Protein AF-T1A6E7-F1 (afdb_monomer)

Solvent-accessible surface area (backbone atoms only — not comparable to full-atom values): 18936 Å² total; per-residue (Å²): 135,88,80,91,86,89,85,88,88,81,90,80,90,78,92,78,84,87,79,78,92,74,80,87,81,82,75,78,71,86,69,78,70,61,90,63,38,42,66,49,80,42,72,69,47,88,71,82,73,75,80,55,73,65,58,48,50,43,47,65,27,75,53,96,88,29,43,26,64,57,51,40,51,56,43,49,18,43,41,50,38,86,57,96,62,69,50,45,62,62,53,50,70,73,42,70,75,42,47,67,45,80,40,84,52,101,91,35,57,33,41,39,34,34,49,31,52,36,84,37,40,56,98,90,38,68,40,65,41,48,45,36,45,47,41,33,51,53,53,33,55,48,50,55,51,54,40,58,75,67,61,73,53,50,77,92,39,72,67,27,42,55,48,48,45,50,49,52,38,46,76,65,64,67,68,62,83,97,60,78,89,42,34,32,31,34,45,26,12,58,78,64,55,70,67,48,36,53,41,34,19,52,51,18,22,57,38,9,63,69,70,39,29,42,30,24,55,19,14,45,33,38,30,39,20,24,57,60,18,18,52,58,21,21,53,74,67,68,53,83,85,76,51,31,34,18,47,36,22,79,91,46,30,44,45,30,21,42,39,63,80,39,79,39,55,43,58,31,91,38,69,68,51,38,54,50,47,49,67,73,64,36,56,26,40,38,36,40,74,49,54,71,70,36,49,50,54,49,51,56,50,49,59,52,59,70,34,77,93,36,68,84,63,86,67,55,74,44,80,51,72,43,82,87,43,49,68,58,51,62,57,72,77,104

Mean predicted aligned error: 8.82 Å

Organism: NCBI:txid410659

InterPro domains:
  IPR027820 Pyrimidine/purine nucleotide 5'-monophosphate nucleosidase, N-terminal [PF14793] (41-146)
  IPR031100 LOG family [PF03641] (226-333)
  IPR037153 Pyrimidine/purine nucleotide 5'-monophosphate nucleosidase PpnN-like superfamily [G3DSA:3.30.1850.10] (31-149)
  IPR049788 Nucleotide 5'-monophosphate nucleosidase PpnN [NF038390] (40-334)
  IPR052341 LOG family pyrimidine/purine nucleotide 5'-monophosphatases [PTHR43393] (118-332)

Radius of gyration: 26.33 Å; Cα contacts (8 Å, |Δi|>4): 547; chains: 1; bounding box: 112×53×77 Å

Nearest PDB structures (foldseek):
  6gfl-assembly1_A-2  TM=9.747E-01  e=3.641E-37  Escherichia coli K-12
  3gh1-assembly1_A  TM=9.707E-01  e=1.106E-35  Vibrio cholerae O1 biovar El Tor str. N16961
  2pmb-assembly1_D  TM=9.712E-01  e=3.358E-34  Vibrio cholerae
  3bq9-assembly1_A  TM=9.498E-01  e=2.514E-34  Idiomarina baltica OS145
  6gfm-assembly1_A  TM=9.233E-01  e=3.517E-35  Escherichia coli K-12

Foldseek 3Di:
DDDDDDDDDDDDDDDDDDDDDDDPPPDDDPDDDPPFFDWDKDDADDPPPADDPVLLVQCVDPDPNGCVVLLQLLLQLLLCAPDPDLDLVVSCVVQVPWGWHWDQDPRHIIITIDRGGCSQDDPNHGDNLSSNSSSQSSQQSSCLVVCVVVPVFDPVDPVRLLVSLVVLCVSLVVDDPPDDAAEEEEAAALDDDPQQLQFLLCQLLVSLLVVHAYEYQQAHRSLPRSLNNNVVNVVVVVNDDHAYEHEHESVNCNSRPHHSSHNRYGYDHDDVSSLVNCVVRHQEYEYEYYDDVSLVSVVSVCVVCPPPVNVPPDYHYHYDGDPVCPVVVVVVVD

Structure (mmCIF, N/CA/C/O backbone):
data_AF-T1A6E7-F1
#
_entry.id   AF-T1A6E7-F1
#
loop_
_atom_site.group_PDB
_atom_site.id
_atom_site.type_symbol
_atom_site.label_atom_id
_atom_site.label_alt_id
_atom_site.label_comp_id
_atom_site.label_asym_id
_atom_site.label_entity_id
_atom_site.label_seq_id
_atom_site.pdbx_PDB_ins_code
_atom_site.Cartn_x
_atom_site.Cartn_y
_atom_site.Cartn_z
_atom_site.occupancy
_atom_site.B_iso_or_equiv
_atom_site.auth_seq_id
_atom_site.auth_comp_id
_atom_site.auth_asym_id
_atom_site.auth_atom_id
_atom_site.pdbx_PDB_model_num
ATOM 1 N N . MET A 1 1 ? -82.003 -26.580 49.283 1.00 31.06 1 MET A N 1
ATOM 2 C CA . MET A 1 1 ? -82.484 -27.972 49.387 1.00 31.06 1 MET A CA 1
ATOM 3 C C . MET A 1 1 ? -81.947 -28.719 48.170 1.00 31.06 1 MET A C 1
ATOM 5 O O . MET A 1 1 ? -82.364 -28.357 47.084 1.00 31.06 1 MET A O 1
ATOM 9 N N . MET A 1 2 ? -81.001 -29.660 48.385 1.00 30.83 2 MET A N 1
ATOM 10 C CA . MET A 1 2 ? -80.321 -30.570 47.415 1.00 30.83 2 MET A CA 1
ATOM 11 C C . MET A 1 2 ? -79.459 -29.911 46.306 1.00 30.83 2 MET A C 1
ATOM 13 O O . MET A 1 2 ? -79.887 -28.920 45.738 1.00 30.83 2 MET A O 1
ATOM 17 N N . LEU A 1 3 ? -78.267 -30.367 45.879 1.00 28.55 3 LEU A N 1
ATOM 18 C CA . LEU A 1 3 ? -77.294 -31.440 46.218 1.00 28.55 3 LEU A CA 1
ATOM 19 C C . LEU A 1 3 ? -76.015 -31.111 45.378 1.00 28.55 3 LEU A C 1
ATOM 21 O O . LEU A 1 3 ? -76.148 -30.848 44.190 1.00 28.55 3 LEU A O 1
ATOM 25 N N . ILE A 1 4 ? -74.854 -30.768 45.954 1.00 30.78 4 ILE A N 1
ATOM 26 C CA . ILE A 1 4 ? -73.593 -31.548 46.112 1.00 30.78 4 ILE A CA 1
ATOM 27 C C . ILE A 1 4 ? -73.240 -32.562 44.994 1.00 30.78 4 ILE A C 1
ATOM 29 O O . ILE A 1 4 ? -74.014 -33.477 44.736 1.00 30.78 4 ILE A O 1
ATOM 33 N N . GLY A 1 5 ? -72.000 -32.490 44.468 1.00 30.53 5 GLY A N 1
ATOM 34 C CA . GLY A 1 5 ? -71.310 -33.608 43.795 1.00 30.53 5 GLY A CA 1
ATOM 35 C C . GLY A 1 5 ? -69.970 -33.250 43.119 1.00 30.53 5 GLY A C 1
ATOM 36 O O . GLY A 1 5 ? -69.961 -32.656 42.050 1.00 30.53 5 GLY A O 1
ATOM 37 N N . LEU A 1 6 ? -68.849 -33.618 43.751 1.00 30.98 6 LEU A N 1
ATOM 38 C CA . LEU A 1 6 ? -67.450 -33.430 43.325 1.00 30.98 6 LEU A CA 1
ATOM 39 C C . LEU A 1 6 ? -67.022 -34.332 42.148 1.00 30.98 6 LEU A C 1
ATOM 41 O O . LEU A 1 6 ? -67.488 -35.463 42.056 1.00 30.98 6 LEU A O 1
ATOM 45 N N . ASN A 1 7 ? -65.979 -33.930 41.403 1.00 30.17 7 ASN A N 1
ATOM 46 C CA . ASN A 1 7 ? -64.837 -34.833 41.200 1.00 30.17 7 ASN A CA 1
ATOM 47 C C . ASN A 1 7 ? -63.506 -34.101 40.940 1.00 30.17 7 ASN A C 1
ATOM 49 O O . ASN A 1 7 ? -63.418 -33.181 40.131 1.00 30.17 7 ASN A O 1
ATOM 53 N N . GLN A 1 8 ? -62.477 -34.541 41.664 1.00 31.52 8 GLN A N 1
ATOM 54 C CA . GLN A 1 8 ? -61.068 -34.167 41.537 1.00 31.52 8 GLN A CA 1
ATOM 55 C C . GLN A 1 8 ? -60.404 -34.990 40.423 1.00 31.52 8 GLN A C 1
ATOM 57 O O . GLN A 1 8 ? -60.716 -36.170 40.313 1.00 31.52 8 GLN A O 1
ATOM 62 N N . HIS A 1 9 ? -59.393 -34.451 39.731 1.00 30.58 9 HIS A N 1
ATOM 63 C CA . HIS A 1 9 ? -58.110 -35.150 39.551 1.00 30.58 9 HIS A CA 1
ATOM 64 C C . HIS A 1 9 ? -56.983 -34.205 39.119 1.00 30.58 9 HIS A C 1
ATOM 66 O O . HIS A 1 9 ? -57.187 -33.163 38.505 1.00 30.58 9 HIS A O 1
ATOM 72 N N . VAL A 1 10 ? -55.792 -34.583 39.563 1.00 29.89 10 VAL A N 1
ATOM 73 C CA . VAL A 1 10 ? -54.577 -33.796 39.757 1.00 29.89 10 VAL A CA 1
ATOM 74 C C . VAL A 1 10 ? -53.510 -34.219 38.736 1.00 29.89 10 VAL A C 1
ATOM 76 O O . VAL A 1 10 ? -53.491 -35.373 38.321 1.00 29.89 10 VAL A O 1
ATOM 79 N N . ARG A 1 11 ? -52.563 -33.297 38.491 1.00 27.64 11 ARG A N 1
ATOM 80 C CA . ARG A 1 11 ? -51.180 -33.447 37.975 1.00 27.64 11 ARG A CA 1
ATOM 81 C C . ARG A 1 11 ? -50.936 -33.419 36.464 1.00 27.64 11 ARG A C 1
ATOM 83 O O . ARG A 1 11 ? -51.355 -34.286 35.711 1.00 27.64 11 ARG A O 1
ATOM 90 N N . GLY A 1 12 ? -50.082 -32.465 36.092 1.00 28.34 12 GLY A N 1
ATOM 91 C CA . GLY A 1 12 ? -49.387 -32.391 34.813 1.00 28.34 12 GLY A CA 1
ATOM 92 C C . GLY A 1 12 ? -48.721 -31.032 34.622 1.00 28.34 12 GLY A C 1
ATOM 93 O O . GLY A 1 12 ? -49.146 -30.257 33.776 1.00 28.34 12 GLY A O 1
ATOM 94 N N . GLU A 1 13 ? -47.721 -30.722 35.449 1.00 28.52 13 GLU A N 1
ATOM 95 C CA . GLU A 1 13 ? -46.864 -29.541 35.312 1.00 28.52 13 GLU A CA 1
ATOM 96 C C . GLU A 1 13 ? -46.224 -29.465 33.914 1.00 28.52 13 GLU A C 1
ATOM 98 O O . GLU A 1 13 ? -45.586 -30.418 33.465 1.00 28.52 13 GLU A O 1
ATOM 103 N N . ARG A 1 14 ? -46.291 -28.292 33.276 1.00 29.34 14 ARG A N 1
ATOM 104 C CA . ARG A 1 14 ? -45.154 -27.740 32.527 1.00 29.34 14 ARG A CA 1
ATOM 105 C C . ARG A 1 14 ? -45.132 -26.224 32.653 1.00 29.34 14 ARG A C 1
ATOM 107 O O . ARG A 1 14 ? -46.017 -25.516 32.188 1.00 29.34 14 ARG A O 1
ATOM 114 N N . ILE A 1 15 ? -44.077 -25.777 33.315 1.00 30.14 15 ILE A N 1
ATOM 115 C CA . ILE A 1 15 ? -43.647 -24.399 33.495 1.00 30.14 15 ILE A CA 1
ATOM 116 C C . ILE A 1 15 ? -43.219 -23.837 32.132 1.00 30.14 15 ILE A C 1
ATOM 118 O O . ILE A 1 15 ? -42.352 -24.414 31.480 1.00 30.14 15 ILE A O 1
ATOM 122 N N . MET A 1 16 ? -43.764 -22.685 31.745 1.00 26.98 16 MET A N 1
ATOM 123 C CA . MET A 1 16 ? -43.050 -21.690 30.940 1.00 26.98 16 MET A CA 1
ATOM 124 C C . MET A 1 16 ? -43.260 -20.338 31.615 1.00 26.98 16 MET A C 1
ATOM 126 O O . MET A 1 16 ? -44.369 -19.808 31.659 1.00 26.98 16 MET A O 1
ATOM 130 N N . ASN A 1 17 ? -42.180 -19.847 32.219 1.00 25.80 17 ASN A N 1
ATOM 131 C CA . ASN A 1 17 ? -42.122 -18.589 32.943 1.00 25.80 17 ASN A CA 1
ATOM 132 C C . ASN A 1 17 ? -42.409 -17.404 32.018 1.00 25.80 17 ASN A C 1
ATOM 134 O O . ASN A 1 17 ? -41.754 -17.213 30.996 1.00 25.80 17 ASN A O 1
ATOM 138 N N . VAL A 1 18 ? -43.339 -16.572 32.473 1.00 37.66 18 VAL A N 1
ATOM 139 C CA . VAL A 1 18 ? -43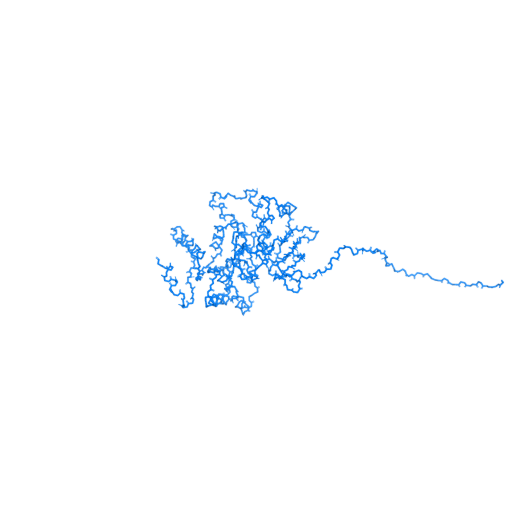.479 -15.160 32.128 1.00 37.66 18 VAL A CA 1
ATOM 140 C C . VAL A 1 18 ? -42.199 -14.437 32.545 1.00 37.66 18 VAL A C 1
ATOM 142 O O . VAL A 1 18 ? -41.777 -14.600 33.688 1.00 37.66 18 VAL A O 1
ATOM 145 N N . ASN A 1 19 ? -41.605 -13.615 31.674 1.00 26.64 19 ASN A N 1
ATOM 146 C CA . ASN A 1 19 ? -40.887 -12.425 32.132 1.00 26.64 19 ASN A CA 1
ATOM 147 C C . ASN A 1 19 ? -40.631 -11.394 31.022 1.00 26.64 19 ASN A C 1
ATOM 149 O O . ASN A 1 19 ? -39.867 -11.636 30.096 1.00 26.64 19 ASN A O 1
ATOM 153 N N . ARG A 1 20 ? -41.211 -10.214 31.274 1.00 30.83 20 ARG A N 1
ATOM 154 C CA . ARG A 1 20 ? -40.737 -8.855 30.972 1.00 30.83 20 ARG A CA 1
ATOM 155 C C . ARG A 1 20 ? -40.585 -8.439 29.509 1.00 30.83 20 ARG A C 1
ATOM 157 O O . ARG A 1 20 ? -39.595 -8.726 28.848 1.00 30.83 20 ARG A O 1
ATOM 164 N N . GLU A 1 21 ? -41.537 -7.595 29.113 1.00 30.41 21 GLU A N 1
ATOM 165 C CA . GLU A 1 21 ? -41.362 -6.516 28.143 1.00 30.41 21 GLU A CA 1
ATOM 166 C C . GLU A 1 21 ? -40.024 -5.799 28.379 1.00 30.41 21 GLU A C 1
ATOM 168 O O . GLU A 1 21 ? -39.8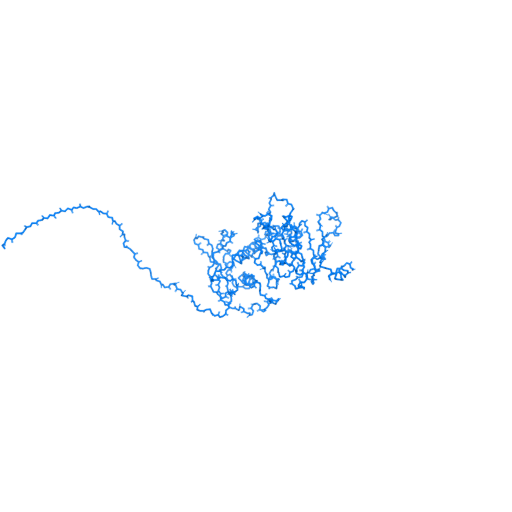11 -5.152 29.409 1.00 30.41 21 GLU A O 1
ATOM 173 N N . VAL A 1 22 ? -39.116 -5.933 27.417 1.00 33.81 22 VAL A N 1
ATOM 174 C CA . VAL A 1 22 ? -37.979 -5.032 27.256 1.00 33.81 22 VAL A CA 1
ATOM 175 C C . VAL A 1 22 ? -38.443 -3.958 26.285 1.00 33.81 22 VAL A C 1
ATOM 177 O O . VAL A 1 22 ? -38.908 -4.262 25.190 1.00 33.81 22 VAL A O 1
ATOM 180 N N . ARG A 1 23 ? -38.389 -2.706 26.736 1.00 31.77 23 ARG A N 1
ATOM 181 C CA . ARG A 1 23 ? -38.750 -1.528 25.952 1.00 31.77 23 ARG A CA 1
ATOM 182 C C . ARG A 1 23 ? -37.764 -1.372 24.793 1.00 31.77 23 ARG A C 1
ATOM 184 O O . ARG A 1 23 ? -36.562 -1.258 25.026 1.00 31.77 23 ARG A O 1
ATOM 191 N N . ASP A 1 24 ? -38.293 -1.348 23.576 1.00 34.59 24 ASP A N 1
ATOM 192 C CA . ASP A 1 24 ? -37.595 -0.956 22.348 1.00 34.59 24 ASP A CA 1
ATOM 193 C C . ASP A 1 24 ? -37.338 0.564 22.346 1.00 34.59 24 ASP A C 1
ATOM 195 O O . ASP A 1 24 ? -38.025 1.316 21.660 1.00 34.59 24 ASP A O 1
ATOM 199 N N . GLU A 1 25 ? -36.368 1.042 23.131 1.00 33.59 25 GLU A N 1
ATOM 200 C CA . GLU A 1 25 ? -35.936 2.456 23.087 1.00 33.59 25 GLU A CA 1
ATOM 201 C C . GLU A 1 25 ? -34.573 2.686 22.406 1.00 33.59 25 GLU A C 1
ATOM 203 O O . GLU A 1 25 ? -34.167 3.832 22.265 1.00 33.59 25 GLU A O 1
ATOM 208 N N . ASP A 1 26 ? -33.920 1.651 21.857 1.00 36.81 26 ASP A N 1
ATOM 209 C CA . ASP A 1 26 ? -32.645 1.795 21.119 1.00 36.81 26 ASP A CA 1
ATOM 210 C C . ASP A 1 26 ? -32.681 1.277 19.662 1.00 36.81 26 ASP A C 1
ATOM 212 O O . ASP A 1 26 ? -31.637 1.067 19.035 1.00 36.81 26 ASP A O 1
ATOM 216 N N . TYR A 1 27 ? -33.869 1.095 19.070 1.00 39.75 27 TYR A N 1
ATOM 217 C CA . TYR A 1 27 ? -33.995 0.868 17.625 1.00 39.75 27 TYR A CA 1
ATOM 218 C C . TYR A 1 27 ? -34.174 2.207 16.901 1.00 39.75 27 TYR A C 1
ATOM 220 O O . TYR A 1 27 ? -35.290 2.685 16.697 1.00 39.75 27 TYR A O 1
ATOM 228 N N . LEU A 1 28 ? -33.061 2.826 16.500 1.00 37.59 28 LEU A N 1
ATOM 229 C CA . LEU A 1 28 ? -33.100 3.912 15.522 1.00 37.59 28 LEU A CA 1
ATOM 230 C C . LEU A 1 28 ? -33.503 3.320 14.160 1.00 37.59 28 LEU A C 1
ATOM 232 O O . LEU A 1 28 ? -32.741 2.517 13.610 1.00 37.59 28 LEU A O 1
ATOM 236 N N . PRO A 1 29 ? -34.665 3.693 13.590 1.00 37.28 29 PRO A N 1
ATOM 237 C CA . PRO A 1 29 ? -35.016 3.277 12.239 1.00 37.28 29 PRO A CA 1
ATOM 238 C C . PRO A 1 29 ? -33.963 3.812 11.255 1.00 37.28 29 PRO A C 1
ATOM 240 O O . PRO A 1 29 ? -33.394 4.882 11.505 1.00 37.28 29 PRO A O 1
ATOM 243 N N . PRO A 1 30 ? -33.685 3.110 10.138 1.00 44.88 30 PRO A N 1
ATOM 244 C CA . PRO A 1 30 ? -32.796 3.631 9.110 1.00 44.88 30 PRO A CA 1
ATOM 245 C C . PRO A 1 30 ? -33.350 4.971 8.623 1.00 44.88 30 PRO A C 1
ATOM 247 O O . PRO A 1 30 ? -34.383 5.039 7.957 1.00 44.88 30 PRO A O 1
ATOM 250 N N . GLN A 1 31 ? -32.671 6.048 9.014 1.00 39.41 31 GLN A N 1
ATOM 251 C CA . GLN A 1 31 ? -32.932 7.389 8.512 1.00 39.41 31 GLN A CA 1
ATOM 252 C C . GLN A 1 31 ? -32.758 7.356 6.985 1.00 39.41 31 GLN A C 1
ATOM 254 O O . GLN A 1 31 ? -31.817 6.716 6.498 1.00 39.41 31 GLN A O 1
ATOM 259 N N . PRO A 1 32 ? -33.642 8.009 6.210 1.00 34.97 32 PRO A N 1
ATOM 260 C CA . PRO A 1 32 ? -33.482 8.080 4.764 1.00 34.97 32 PRO A CA 1
ATOM 261 C C . PRO A 1 32 ? -32.107 8.690 4.446 1.00 34.97 32 PRO A C 1
ATOM 263 O O . PRO A 1 32 ? -31.679 9.609 5.150 1.00 34.97 32 PRO A O 1
ATOM 266 N N . PRO A 1 33 ? -31.382 8.188 3.428 1.00 43.81 33 PRO A N 1
ATOM 267 C CA . PRO A 1 33 ? -29.998 8.573 3.208 1.00 43.81 33 PRO A CA 1
ATOM 268 C C . PRO A 1 33 ? -29.910 10.073 2.933 1.00 43.81 33 PRO A C 1
ATOM 270 O O . PRO A 1 33 ? -30.341 10.565 1.887 1.00 43.81 33 PRO A O 1
ATOM 273 N N . VAL A 1 34 ? -29.289 10.794 3.865 1.00 41.91 34 VAL A N 1
ATOM 274 C CA . VAL A 1 34 ? -28.626 12.061 3.565 1.00 41.91 34 VAL A CA 1
ATOM 275 C C . VAL A 1 34 ? -27.630 11.727 2.455 1.00 41.91 34 VAL A C 1
ATOM 277 O O . VAL A 1 34 ? -26.755 10.882 2.646 1.00 41.91 34 VAL A O 1
ATOM 280 N N . LYS A 1 35 ? -27.865 12.260 1.248 1.00 58.97 35 LYS A N 1
ATOM 281 C CA . LYS A 1 35 ? -27.239 11.796 -0.003 1.00 58.97 35 LYS A CA 1
ATOM 282 C C . LYS A 1 35 ? -25.733 11.539 0.171 1.00 58.97 35 LYS A C 1
ATOM 284 O O . LYS A 1 35 ? -24.954 12.480 0.251 1.00 58.97 35 LYS A O 1
ATOM 289 N N . GLY A 1 36 ? -25.338 10.263 0.161 1.00 83.06 36 GLY A N 1
ATOM 290 C CA . GLY A 1 36 ? -23.942 9.829 0.033 1.00 83.06 36 GLY A CA 1
ATOM 291 C C . GLY A 1 36 ? -23.231 9.328 1.296 1.00 83.06 36 GLY A C 1
ATOM 292 O O . GLY A 1 36 ? -22.071 8.936 1.167 1.00 83.06 36 GLY A O 1
ATOM 293 N N . VAL A 1 37 ? -23.876 9.274 2.470 1.00 92.12 37 VAL A N 1
ATOM 294 C CA . VAL A 1 37 ? -23.256 8.741 3.705 1.00 92.12 37 VAL A CA 1
ATOM 295 C C . VAL A 1 37 ? -24.109 7.691 4.425 1.00 92.12 37 VAL A C 1
ATOM 297 O O . VAL A 1 37 ? -25.330 7.668 4.292 1.00 92.12 37 VAL A O 1
ATOM 300 N N . VAL A 1 38 ? -23.456 6.816 5.196 1.00 93.62 38 VAL A N 1
ATOM 301 C CA . VAL A 1 38 ? -24.052 5.722 5.978 1.00 93.62 38 VAL A CA 1
ATOM 302 C C . VAL A 1 38 ? -23.385 5.654 7.354 1.00 93.62 38 VAL A C 1
ATOM 304 O O . VAL A 1 38 ? -22.164 5.719 7.462 1.00 93.62 38 VAL A O 1
ATOM 307 N N . SER A 1 39 ? -24.174 5.479 8.414 1.00 95.25 39 SER A N 1
ATOM 308 C CA . SER A 1 39 ? -23.660 5.150 9.750 1.00 95.25 39 SER A CA 1
ATOM 309 C C . SER A 1 39 ? -23.926 3.676 10.043 1.00 95.25 39 SER A C 1
ATOM 311 O O . SER A 1 39 ? -25.029 3.188 9.804 1.00 95.25 39 SER A O 1
ATOM 313 N N . ALA A 1 40 ? -22.921 2.952 10.533 1.00 94.56 40 ALA A N 1
ATOM 314 C CA . ALA A 1 40 ? -22.995 1.505 10.706 1.00 94.56 40 ALA A CA 1
ATOM 315 C C . ALA A 1 40 ? -22.099 1.011 11.846 1.00 94.56 40 ALA A C 1
ATOM 317 O O . ALA A 1 40 ? -21.064 1.598 12.151 1.00 94.56 40 ALA A O 1
ATOM 318 N N . ARG A 1 41 ? -22.466 -0.129 12.438 1.00 93.38 41 ARG A N 1
ATOM 319 C CA . ARG A 1 41 ? -21.603 -0.885 13.353 1.00 93.38 41 ARG A CA 1
ATOM 320 C C . ARG A 1 41 ? -21.150 -2.159 12.667 1.00 93.38 41 ARG A C 1
ATOM 322 O O . ARG A 1 41 ? -21.973 -3.013 12.345 1.00 93.38 41 ARG A O 1
ATOM 329 N N . ILE A 1 42 ? -19.846 -2.304 12.481 1.00 91.12 42 ILE A N 1
ATOM 330 C CA . ILE A 1 42 ? -19.261 -3.447 11.782 1.00 91.12 4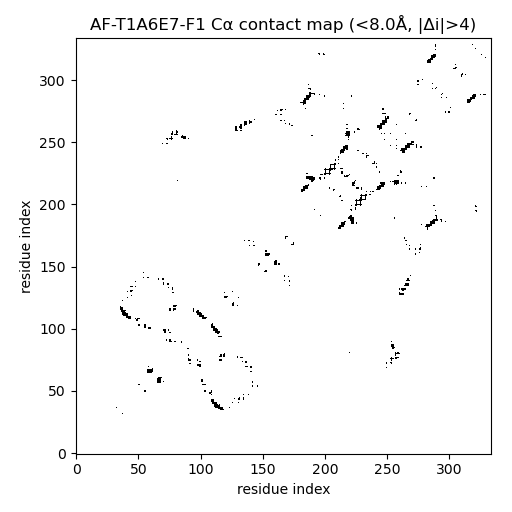2 ILE A CA 1
ATOM 331 C C . ILE A 1 42 ? -18.517 -4.351 12.766 1.00 91.12 42 ILE A C 1
ATOM 333 O O . ILE A 1 42 ? -17.820 -3.893 13.676 1.00 91.12 42 ILE A O 1
ATOM 337 N N . SER A 1 43 ? -18.696 -5.662 12.600 1.00 88.69 43 SER A N 1
ATOM 338 C CA . SER A 1 43 ? -17.828 -6.655 13.236 1.00 88.69 43 SER A CA 1
ATOM 339 C C . SER A 1 43 ? -16.519 -6.739 12.448 1.00 88.69 43 SER A C 1
ATOM 341 O O . SER A 1 43 ? -16.599 -6.949 11.236 1.00 88.69 43 SER A O 1
ATOM 343 N N . PRO A 1 44 ? -15.347 -6.630 13.094 1.00 81.88 44 PRO A N 1
ATOM 344 C CA . PRO A 1 44 ? -14.062 -6.931 12.479 1.00 81.88 44 PRO A CA 1
ATOM 345 C C . PRO A 1 44 ? -14.057 -8.328 11.853 1.00 81.88 44 PRO A C 1
ATOM 347 O O . PRO A 1 44 ? -14.343 -9.319 12.528 1.00 81.88 44 PRO A O 1
ATOM 350 N N . SER A 1 45 ? -13.710 -8.420 10.573 1.00 71.38 45 SER A N 1
ATOM 351 C CA . SER A 1 45 ? -13.354 -9.681 9.918 1.00 71.38 45 SER A CA 1
ATOM 352 C C . SER A 1 45 ? -11.835 -9.782 9.768 1.00 71.38 45 SER A C 1
ATOM 354 O O . SER A 1 45 ? -11.201 -8.812 9.374 1.00 71.38 45 SER A O 1
ATOM 356 N N . GLY A 1 46 ? -11.244 -10.950 10.056 1.00 62.28 46 GLY A N 1
ATOM 357 C CA . GLY A 1 46 ? -9.829 -11.208 9.736 1.00 62.28 46 GLY A CA 1
ATOM 358 C C . GLY A 1 46 ? -8.821 -11.173 10.894 1.00 62.28 46 GLY A C 1
ATOM 359 O O . GLY A 1 46 ? -7.628 -11.074 10.628 1.00 62.28 46 GLY A O 1
ATOM 360 N N . GLY A 1 47 ? -9.255 -11.318 12.152 1.00 59.00 47 GLY A N 1
ATOM 361 C CA . GLY A 1 47 ? -8.339 -11.612 13.270 1.00 59.00 47 GLY A CA 1
ATOM 362 C C . GLY A 1 47 ? -7.804 -10.403 14.041 1.00 59.00 47 GLY A C 1
ATOM 363 O O . GLY A 1 47 ? -6.668 -10.433 14.510 1.00 59.00 47 GLY A O 1
ATOM 364 N N . LEU A 1 48 ? -8.605 -9.340 14.203 1.00 64.19 48 LEU A N 1
ATOM 365 C CA . LEU A 1 48 ? -8.381 -8.385 15.297 1.00 64.19 48 LEU A CA 1
ATOM 366 C C . LEU A 1 48 ? -8.797 -9.088 16.603 1.00 64.19 48 LEU A C 1
ATOM 368 O O . LEU A 1 48 ? -9.928 -8.932 17.061 1.00 64.19 48 LEU A O 1
ATOM 372 N N . ASP A 1 49 ? -7.926 -9.967 17.105 1.00 61.59 49 ASP A N 1
ATOM 373 C CA . ASP A 1 49 ? -8.313 -11.021 18.048 1.00 61.59 49 ASP A CA 1
ATOM 374 C C . ASP A 1 49 ? -8.802 -10.428 19.385 1.00 61.59 49 ASP A C 1
ATOM 376 O O . ASP A 1 49 ? -9.912 -10.743 19.809 1.00 61.59 49 ASP A O 1
ATOM 380 N N . VAL A 1 50 ? -8.053 -9.499 19.997 1.00 71.94 50 VAL A N 1
ATOM 381 C CA . VAL A 1 50 ? -8.449 -8.704 21.180 1.00 71.94 50 VAL A CA 1
ATOM 382 C C . VAL A 1 50 ? -7.546 -7.459 21.261 1.00 71.94 50 VAL A C 1
ATOM 384 O O . VAL A 1 50 ? -6.338 -7.600 21.112 1.00 71.94 50 VAL A O 1
ATOM 387 N N . LEU A 1 51 ? -8.094 -6.266 21.536 1.00 79.12 51 LEU A N 1
ATOM 388 C CA . LEU A 1 51 ? -7.309 -5.113 22.014 1.00 79.12 51 LEU A CA 1
ATOM 389 C C . LEU A 1 51 ? -7.508 -4.935 23.522 1.00 79.12 51 LEU A C 1
ATOM 391 O O . LEU A 1 51 ? -8.611 -5.121 24.050 1.00 79.12 51 LEU A O 1
ATOM 395 N N . SER A 1 52 ? -6.445 -4.540 24.212 1.00 83.62 52 SER A N 1
ATOM 396 C CA . SER A 1 52 ? -6.469 -4.124 25.611 1.00 83.62 52 SER A CA 1
ATOM 397 C C . SER A 1 52 ? -7.214 -2.797 25.793 1.00 83.62 52 SER A C 1
ATOM 399 O O . SER A 1 52 ? -7.397 -2.009 24.862 1.00 83.62 52 SER A O 1
ATOM 401 N N . ARG A 1 53 ? -7.623 -2.504 27.035 1.00 82.56 53 ARG A N 1
ATOM 402 C CA . ARG A 1 53 ? -8.264 -1.219 27.371 1.00 82.56 53 ARG A CA 1
ATOM 403 C C . ARG A 1 53 ? -7.361 -0.019 27.075 1.00 82.56 53 ARG A C 1
ATOM 405 O O . ARG A 1 53 ? -7.873 1.022 26.678 1.00 82.56 53 ARG A O 1
ATOM 412 N N . ASN A 1 54 ? -6.046 -0.177 27.236 1.00 83.69 54 ASN A N 1
ATOM 413 C CA . ASN A 1 54 ? -5.077 0.885 26.974 1.00 83.69 54 ASN A CA 1
ATOM 414 C C . ASN A 1 54 ? -4.990 1.190 25.476 1.00 83.69 54 ASN A C 1
ATOM 416 O O . ASN A 1 54 ? -5.070 2.350 25.092 1.00 83.69 54 ASN A O 1
ATOM 420 N N . GLU A 1 55 ? -4.927 0.164 24.625 1.00 85.50 55 GLU A N 1
ATOM 421 C CA . GLU A 1 55 ? -4.903 0.346 23.167 1.00 85.50 55 GLU A CA 1
ATOM 422 C C . GLU A 1 55 ? -6.198 0.996 22.660 1.00 85.50 55 GLU A C 1
ATOM 424 O O . GLU A 1 55 ? -6.161 1.917 21.847 1.00 85.50 55 GLU A O 1
ATOM 429 N N . VAL A 1 56 ? -7.357 0.590 23.195 1.00 85.38 56 VAL A N 1
ATOM 430 C CA . VAL A 1 56 ? -8.639 1.237 22.868 1.00 85.38 56 VAL A CA 1
ATOM 431 C C . VAL A 1 56 ? -8.663 2.696 23.334 1.00 85.38 56 VAL A C 1
ATOM 433 O O . VAL A 1 56 ? -9.174 3.552 22.613 1.00 85.38 56 VAL A O 1
ATOM 436 N N . ALA A 1 57 ? -8.113 3.002 24.512 1.00 85.12 57 ALA A N 1
ATOM 437 C CA . ALA A 1 57 ? -8.020 4.374 25.007 1.00 85.12 57 ALA A CA 1
ATOM 438 C C . ALA A 1 57 ? -7.126 5.245 24.107 1.00 85.12 57 ALA A C 1
ATOM 440 O O . ALA A 1 57 ? -7.529 6.352 23.763 1.00 85.12 57 ALA A O 1
ATOM 441 N N . MET A 1 58 ? -5.984 4.722 23.646 1.00 83.50 58 MET A N 1
ATOM 442 C CA . MET A 1 58 ? -5.093 5.418 22.705 1.00 83.50 58 MET A CA 1
ATOM 443 C C . MET A 1 58 ? -5.790 5.747 21.377 1.00 83.50 58 MET A C 1
ATOM 445 O O . MET A 1 58 ? -5.619 6.840 20.841 1.00 83.50 58 MET A O 1
ATOM 449 N N . LEU A 1 59 ? -6.619 4.833 20.859 1.00 83.88 59 LEU A N 1
ATOM 450 C CA . LEU A 1 59 ? -7.394 5.053 19.629 1.00 83.88 59 LEU A CA 1
ATOM 451 C C . LEU A 1 59 ? -8.545 6.056 19.784 1.00 83.88 59 LEU A C 1
ATOM 453 O O . LEU A 1 59 ? -9.016 6.602 18.786 1.00 83.88 59 LEU A O 1
ATOM 457 N N . ARG A 1 60 ? -9.032 6.268 21.011 1.00 83.06 60 ARG A N 1
ATOM 458 C CA . ARG A 1 60 ? -10.085 7.245 21.329 1.00 83.06 60 ARG A CA 1
ATOM 459 C C . ARG A 1 60 ? -9.534 8.616 21.692 1.00 83.06 60 ARG A C 1
ATOM 461 O O . ARG A 1 60 ? -10.313 9.560 21.779 1.00 83.06 60 ARG A O 1
ATOM 468 N N . ASP A 1 61 ? -8.233 8.723 21.932 1.00 80.00 61 ASP A N 1
ATOM 469 C CA . ASP A 1 61 ? -7.615 9.991 22.275 1.00 80.00 61 ASP A CA 1
ATOM 470 C C . ASP A 1 61 ? -7.643 10.934 21.062 1.00 80.00 61 ASP A C 1
ATOM 472 O O . ASP A 1 61 ? -7.008 10.684 20.035 1.00 80.00 61 ASP A O 1
ATOM 476 N N . VAL A 1 62 ? -8.427 12.004 21.195 1.00 68.56 62 VAL A N 1
ATOM 477 C CA . VAL A 1 62 ? -8.613 13.070 20.200 1.00 68.56 62 VAL A CA 1
ATOM 478 C C . VAL A 1 62 ? -7.615 14.219 20.372 1.00 68.56 62 VAL A C 1
ATOM 480 O O . VAL A 1 62 ? -7.690 15.207 19.643 1.00 68.56 62 VAL A O 1
ATOM 483 N N . SER A 1 63 ? -6.703 14.127 21.345 1.00 63.31 63 SER A N 1
ATOM 484 C CA . SER A 1 63 ? -5.644 15.114 21.543 1.00 63.31 63 SER A CA 1
ATOM 485 C C . SER A 1 63 ? -4.710 15.191 20.328 1.00 63.31 63 SER A C 1
ATOM 487 O O . SER A 1 63 ? -4.662 14.286 19.495 1.00 63.31 63 SER A O 1
ATOM 489 N N . ALA A 1 64 ? -3.918 16.263 20.227 1.00 57.25 64 ALA A N 1
ATOM 490 C CA . ALA A 1 64 ? -2.918 16.401 19.162 1.00 57.25 64 ALA A CA 1
ATOM 491 C C . ALA A 1 64 ? -1.863 15.271 19.173 1.00 57.25 64 ALA A C 1
ATOM 493 O O . ALA A 1 64 ? -1.268 14.982 18.139 1.00 57.25 64 ALA A O 1
ATOM 494 N N . SER A 1 65 ? -1.655 14.627 20.327 1.00 61.00 65 SER A N 1
ATOM 495 C CA . SER A 1 65 ? -0.812 13.437 20.511 1.00 61.00 65 SER A CA 1
ATOM 496 C C . SER A 1 65 ? -1.558 12.106 20.333 1.00 61.00 65 SER A C 1
ATOM 498 O O . SER A 1 65 ? -0.931 11.050 20.373 1.00 61.00 65 SER A O 1
ATOM 500 N N . GLY A 1 66 ? -2.882 12.139 20.177 1.00 68.75 66 GLY A N 1
ATOM 501 C CA . GLY A 1 66 ? -3.741 10.964 20.121 1.00 68.75 66 GLY A CA 1
ATOM 502 C C . GLY A 1 66 ? -3.814 10.320 18.733 1.00 68.75 66 GLY A C 1
ATOM 503 O O . GLY A 1 66 ? -3.591 10.954 17.699 1.00 68.75 66 GLY A O 1
ATOM 504 N N . LEU A 1 67 ? -4.150 9.027 18.689 1.00 87.88 67 LEU A N 1
ATOM 505 C CA . LEU A 1 67 ? -4.176 8.252 17.439 1.00 87.88 67 LEU A CA 1
ATOM 506 C C . LEU A 1 67 ? -5.485 8.388 16.666 1.00 87.88 67 LEU A C 1
ATOM 508 O O . LEU A 1 67 ? -5.560 7.960 15.512 1.00 87.88 67 LEU A O 1
ATOM 512 N N . HIS A 1 68 ? -6.515 8.984 17.269 1.00 91.12 68 HIS A N 1
ATOM 513 C CA . HIS A 1 68 ? -7.840 9.050 16.671 1.00 91.12 68 HIS A CA 1
ATOM 514 C C . HIS A 1 68 ? -7.834 9.779 15.321 1.00 91.12 68 HIS A C 1
ATOM 516 O O . HIS A 1 68 ? -8.385 9.285 14.339 1.00 91.12 68 HIS A O 1
ATOM 522 N N . GLY A 1 69 ? -7.146 10.923 15.234 1.00 90.94 69 GLY A N 1
ATOM 523 C CA . GLY A 1 69 ? -7.050 11.682 13.987 1.00 90.94 69 GLY A CA 1
ATOM 524 C C . GLY A 1 69 ? -6.358 10.897 12.868 1.00 90.94 69 GLY A C 1
ATOM 525 O O . GLY A 1 69 ? -6.787 10.960 11.716 1.00 90.94 69 GLY A O 1
ATOM 526 N N . LEU A 1 70 ? -5.317 10.129 13.202 1.00 91.75 70 LEU A N 1
ATOM 527 C CA . LEU A 1 70 ? -4.624 9.254 12.256 1.00 91.75 70 LEU A CA 1
ATOM 528 C C . LEU A 1 70 ? -5.527 8.098 11.806 1.00 91.75 70 LEU A C 1
ATOM 530 O O . LEU A 1 70 ? -5.680 7.883 10.604 1.00 91.75 70 LEU A O 1
ATOM 534 N N . LEU A 1 71 ? -6.180 7.416 12.753 1.00 94.50 71 LEU A N 1
ATOM 535 C CA . LEU A 1 71 ? -7.144 6.351 12.471 1.00 94.50 71 LEU A CA 1
ATOM 536 C C . LEU A 1 71 ? -8.256 6.848 11.546 1.00 94.50 71 LEU A C 1
ATOM 538 O O . LEU A 1 71 ? -8.539 6.212 10.534 1.00 94.50 71 LEU A O 1
ATOM 542 N N . ARG A 1 72 ? -8.842 8.007 11.855 1.00 94.75 72 ARG A N 1
ATOM 543 C CA . ARG A 1 72 ? -9.893 8.635 11.053 1.00 94.75 72 ARG A CA 1
ATOM 544 C C . ARG A 1 72 ? -9.432 8.894 9.620 1.00 94.75 72 ARG A C 1
ATOM 546 O O . ARG A 1 72 ? -10.143 8.530 8.690 1.00 94.75 72 ARG A O 1
ATOM 553 N N . ARG A 1 73 ? -8.246 9.483 9.418 1.00 93.25 73 ARG A N 1
ATOM 554 C CA . ARG A 1 73 ? -7.717 9.753 8.066 1.00 93.25 73 ARG A CA 1
ATOM 555 C C . ARG A 1 73 ? -7.482 8.467 7.272 1.00 93.25 73 ARG A C 1
ATOM 557 O O . ARG A 1 73 ? -7.959 8.363 6.144 1.00 93.25 73 ARG A O 1
ATOM 564 N N . CYS A 1 74 ? -6.806 7.481 7.861 1.00 95.12 74 CYS A N 1
ATOM 565 C CA . CYS A 1 74 ? -6.509 6.216 7.185 1.00 95.12 74 CYS A CA 1
ATOM 566 C C . CYS A 1 74 ? -7.780 5.399 6.896 1.00 95.12 74 CYS A C 1
ATOM 568 O O . CYS A 1 74 ? -7.916 4.822 5.819 1.00 95.12 74 CYS A O 1
ATOM 570 N N . ALA A 1 75 ? -8.737 5.374 7.829 1.00 96.00 75 ALA A N 1
ATOM 571 C CA . ALA A 1 75 ? -10.016 4.696 7.637 1.00 96.00 75 ALA A CA 1
ATOM 572 C C . ALA A 1 75 ? -10.853 5.357 6.535 1.00 96.00 75 ALA A C 1
ATOM 574 O O . ALA A 1 75 ? -11.438 4.654 5.711 1.00 96.00 75 ALA A O 1
ATOM 575 N N . LEU A 1 76 ? -10.881 6.694 6.490 1.00 95.12 76 LEU A N 1
ATOM 576 C CA . LEU A 1 76 ? -11.586 7.422 5.441 1.00 95.12 76 LEU A CA 1
ATOM 577 C C . LEU A 1 76 ? -11.013 7.091 4.060 1.00 95.12 76 LEU A C 1
ATOM 579 O O . LEU A 1 76 ? -11.787 6.768 3.168 1.00 95.12 76 LEU A O 1
ATOM 583 N N . ALA A 1 77 ? -9.684 7.077 3.917 1.00 93.81 77 ALA A N 1
ATOM 584 C CA . ALA A 1 77 ? -9.013 6.708 2.670 1.00 93.81 77 ALA A CA 1
ATOM 585 C C . ALA A 1 77 ? -9.425 5.309 2.167 1.00 93.81 77 ALA A C 1
ATOM 587 O O . ALA A 1 77 ? -9.762 5.115 1.000 1.00 93.81 77 ALA A O 1
ATOM 588 N N . VAL A 1 78 ? -9.485 4.324 3.068 1.00 95.50 78 VAL A N 1
ATOM 589 C CA . VAL A 1 78 ? -9.948 2.964 2.743 1.00 95.50 78 VAL A CA 1
ATOM 590 C C . VAL A 1 78 ? -11.419 2.953 2.296 1.00 95.50 78 VAL A C 1
ATOM 592 O O . VAL A 1 78 ? -11.770 2.288 1.316 1.00 95.50 78 VAL A O 1
ATOM 595 N N . LEU A 1 79 ? -12.282 3.713 2.977 1.00 94.88 79 LEU A N 1
ATOM 596 C CA . LEU A 1 79 ? -13.711 3.828 2.656 1.00 94.88 79 LEU A CA 1
ATOM 597 C C . LEU A 1 79 ? -13.972 4.571 1.336 1.00 94.88 79 LEU A C 1
ATOM 599 O O . LEU A 1 79 ? -14.988 4.324 0.684 1.00 94.88 79 LEU A O 1
ATOM 603 N N . THR A 1 80 ? -13.063 5.453 0.920 1.00 90.69 80 THR A N 1
ATOM 604 C CA . THR A 1 80 ? -13.145 6.176 -0.355 1.00 90.69 80 THR A CA 1
ATOM 605 C C . THR A 1 80 ? -12.449 5.469 -1.514 1.00 90.69 80 THR A C 1
ATOM 607 O O . THR A 1 80 ? -12.416 6.007 -2.621 1.00 90.69 80 THR A O 1
ATOM 610 N N . SER A 1 81 ? -11.954 4.241 -1.324 1.00 81.62 81 SER A N 1
ATOM 611 C CA . SER A 1 81 ? -11.334 3.494 -2.420 1.00 81.62 81 SER A CA 1
ATOM 612 C C . SER A 1 81 ? -12.271 3.389 -3.634 1.00 81.62 81 SER A C 1
ATOM 614 O O . SER A 1 81 ? -13.458 3.075 -3.520 1.00 81.62 81 SER A O 1
ATOM 616 N N . GLY A 1 82 ? -11.738 3.702 -4.818 1.00 69.38 82 GLY A N 1
ATOM 617 C CA . GLY A 1 82 ? -12.502 3.719 -6.068 1.00 69.38 82 GLY A CA 1
ATOM 618 C C . GLY A 1 82 ? -13.135 5.060 -6.452 1.00 69.38 82 GLY A C 1
ATOM 619 O O . GLY A 1 82 ? -13.698 5.126 -7.543 1.00 69.38 82 GLY A O 1
ATOM 620 N N . SER A 1 83 ? -13.022 6.120 -5.641 1.00 66.56 83 SER A N 1
ATOM 621 C CA . SER A 1 83 ? -13.323 7.477 -6.117 1.00 66.56 83 SER A CA 1
ATOM 622 C C . SER A 1 83 ? -12.238 7.968 -7.080 1.00 66.56 83 SER A C 1
ATOM 624 O O . SER A 1 83 ? -11.060 7.756 -6.823 1.00 66.56 83 SER A O 1
ATOM 626 N N . GLU A 1 84 ? -12.621 8.654 -8.157 1.00 60.41 84 GLU A N 1
ATOM 627 C CA . GLU A 1 84 ? -11.698 9.209 -9.170 1.00 60.41 84 GLU A CA 1
ATOM 628 C C . GLU A 1 84 ? -10.978 10.500 -8.718 1.00 60.41 84 GLU A C 1
ATOM 630 O O . GLU A 1 84 ? -10.509 11.264 -9.554 1.00 60.41 84 GLU A O 1
ATOM 635 N N . SER A 1 85 ? -10.927 10.785 -7.411 1.00 64.12 85 SER A N 1
ATOM 636 C CA . SER A 1 85 ? -10.228 11.964 -6.887 1.00 64.12 85 SER A CA 1
ATOM 637 C C . SER A 1 85 ? -8.845 11.575 -6.385 1.00 64.12 85 SER A C 1
ATOM 639 O O . SER A 1 85 ? -8.741 10.773 -5.457 1.00 64.12 85 SER A O 1
ATOM 641 N N . ASP A 1 86 ? -7.818 12.190 -6.964 1.00 63.88 86 ASP A N 1
ATOM 642 C CA . ASP A 1 86 ? -6.415 12.013 -6.574 1.00 63.88 86 ASP A CA 1
ATOM 643 C C . ASP A 1 86 ? -5.971 13.045 -5.508 1.00 63.88 86 ASP A C 1
ATOM 645 O O . ASP A 1 86 ? -4.805 13.075 -5.123 1.00 63.88 86 ASP A O 1
ATOM 649 N N . ASP A 1 87 ? -6.879 13.907 -5.017 1.00 69.50 87 ASP A N 1
ATOM 650 C CA . ASP A 1 87 ? -6.578 14.908 -3.981 1.00 69.50 87 ASP A CA 1
ATOM 651 C C . ASP A 1 87 ? -7.022 14.450 -2.571 1.00 69.50 87 ASP A C 1
ATOM 653 O O . ASP A 1 87 ? -8.226 14.431 -2.275 1.00 69.50 87 ASP A O 1
ATOM 657 N N . PRO A 1 88 ? -6.082 14.161 -1.647 1.00 66.69 88 PRO A N 1
ATOM 658 C CA . PRO A 1 88 ? -6.368 13.854 -0.245 1.00 66.69 88 PRO A CA 1
ATOM 659 C C . PRO A 1 88 ? -7.234 14.892 0.469 1.00 66.69 88 PRO A C 1
ATOM 661 O O . PRO A 1 88 ? -8.064 14.533 1.310 1.00 66.69 88 PRO A O 1
ATOM 664 N N . ARG A 1 89 ? -7.031 16.184 0.170 1.00 71.12 89 ARG A N 1
ATOM 665 C CA . ARG A 1 89 ? -7.729 17.281 0.857 1.00 71.12 89 ARG A CA 1
ATOM 666 C C . ARG A 1 89 ? -9.200 17.278 0.484 1.00 71.12 89 ARG A C 1
ATOM 668 O O . ARG A 1 89 ? -10.044 17.300 1.379 1.00 71.12 89 ARG A O 1
ATOM 675 N N . SER A 1 90 ? -9.488 17.090 -0.805 1.00 74.19 90 SER A N 1
ATOM 676 C CA . SER A 1 90 ? -10.854 16.943 -1.312 1.00 74.19 90 SER A CA 1
ATOM 677 C C . SER A 1 90 ? -11.656 15.862 -0.575 1.00 74.19 90 SER A C 1
ATOM 679 O O . SER A 1 90 ? -12.852 16.027 -0.339 1.00 74.19 90 SER A O 1
ATOM 681 N N . THR A 1 91 ? -11.012 14.768 -0.153 1.00 77.75 91 THR A N 1
ATOM 682 C CA . THR A 1 91 ? -11.687 13.669 0.550 1.00 77.75 91 THR A CA 1
ATOM 683 C C . THR A 1 91 ? -12.076 14.055 1.976 1.00 77.75 91 THR A C 1
ATOM 685 O O . THR A 1 91 ? -13.202 13.788 2.403 1.00 77.75 91 THR A O 1
ATOM 688 N N . LEU A 1 92 ? -11.178 14.713 2.712 1.00 79.75 92 LEU A N 1
ATOM 689 C CA . LEU A 1 92 ? -11.461 15.182 4.071 1.00 79.75 92 LEU A CA 1
ATOM 690 C C . LEU A 1 92 ? -12.505 16.304 4.082 1.00 79.75 92 LEU A C 1
ATOM 692 O O . LEU A 1 92 ? -13.380 16.302 4.945 1.00 79.75 92 LEU A O 1
ATOM 696 N N . GLU A 1 93 ? -12.443 17.213 3.109 1.00 85.62 93 GLU A N 1
ATOM 697 C CA . GLU A 1 93 ? -13.422 18.292 2.927 1.00 85.62 93 GLU A CA 1
ATOM 698 C C . GLU A 1 93 ? -14.804 17.765 2.529 1.00 85.62 93 GLU A C 1
ATOM 700 O O . GLU A 1 93 ? -15.822 18.331 2.921 1.00 85.62 93 GLU A O 1
ATOM 705 N N . ARG A 1 94 ? -14.856 16.659 1.777 1.00 86.94 94 ARG A N 1
ATOM 706 C CA . ARG A 1 94 ? -16.110 16.018 1.365 1.00 86.94 94 ARG A CA 1
ATOM 707 C C . ARG A 1 94 ? -16.806 15.270 2.500 1.00 86.94 94 ARG A C 1
ATOM 709 O O . ARG A 1 94 ? -18.031 15.164 2.482 1.00 86.94 94 ARG A O 1
ATOM 716 N N . TYR A 1 95 ? -16.048 14.751 3.465 1.00 91.19 95 TYR A N 1
ATOM 717 C CA . TYR A 1 95 ? -16.575 14.004 4.610 1.00 91.19 95 TYR A CA 1
ATOM 718 C C . TYR A 1 95 ? -16.090 14.605 5.945 1.00 91.19 95 TYR A C 1
ATOM 720 O O . TYR A 1 95 ? -15.375 13.940 6.707 1.00 91.19 95 TYR A O 1
ATOM 728 N N . PRO A 1 96 ? -16.474 15.857 6.262 1.00 91.88 96 PRO A N 1
ATOM 729 C CA . PRO A 1 96 ? -16.033 16.531 7.483 1.00 91.88 96 PRO A CA 1
ATOM 730 C C . PRO A 1 96 ? -16.598 15.853 8.740 1.00 91.88 96 PRO A C 1
ATOM 732 O O . PRO A 1 96 ? -15.893 15.729 9.737 1.00 91.88 96 PRO A O 1
ATOM 735 N N . ASP A 1 97 ? -17.816 15.312 8.655 1.00 94.38 97 ASP A N 1
ATOM 736 C CA . ASP A 1 97 ? -18.522 14.672 9.774 1.00 94.38 97 ASP A CA 1
ATOM 737 C C . ASP A 1 97 ? -18.269 13.161 9.887 1.00 94.38 97 ASP A C 1
ATOM 739 O O . ASP A 1 97 ? -18.868 12.494 10.739 1.00 94.38 97 ASP A O 1
ATOM 743 N N . PHE A 1 98 ? -17.412 12.600 9.021 1.00 95.50 98 PHE A N 1
ATOM 744 C CA . PHE A 1 98 ? -17.016 11.199 9.138 1.00 95.50 98 PHE A CA 1
ATOM 745 C C . PHE A 1 98 ? -16.299 10.972 10.465 1.00 95.50 98 PHE A C 1
ATOM 747 O O . PHE A 1 98 ? -15.414 11.746 10.826 1.00 95.50 98 PHE A O 1
ATOM 754 N N . ASP A 1 99 ? -16.639 9.891 11.156 1.00 95.94 99 ASP A N 1
ATOM 755 C CA . ASP A 1 99 ? -15.931 9.458 12.353 1.00 95.94 99 ASP A CA 1
ATOM 756 C C . ASP A 1 99 ? -15.877 7.926 12.453 1.00 95.94 99 ASP A C 1
ATOM 758 O O . ASP A 1 99 ? -16.748 7.216 11.937 1.00 95.94 99 ASP A O 1
ATOM 762 N N . ILE A 1 100 ? -14.848 7.419 13.130 1.00 95.00 100 ILE A N 1
ATOM 763 C CA . ILE A 1 100 ? -14.641 5.999 13.411 1.00 95.00 100 ILE A CA 1
ATOM 764 C C . ILE A 1 100 ? -14.246 5.796 14.871 1.00 95.00 100 ILE A C 1
ATOM 766 O O . ILE A 1 100 ? -13.296 6.389 15.376 1.00 95.00 100 ILE A O 1
ATOM 770 N N . GLN A 1 101 ? -14.937 4.881 15.546 1.00 92.50 101 GLN A N 1
ATOM 771 C CA . GLN A 1 101 ? -14.651 4.542 16.935 1.00 92.50 101 GLN A CA 1
ATOM 772 C C . GLN A 1 101 ? -14.488 3.042 17.117 1.00 92.50 101 GLN A C 1
ATOM 774 O O . GLN A 1 101 ? -15.290 2.243 16.631 1.00 92.50 101 GLN A O 1
ATOM 779 N N . VAL A 1 102 ? -13.468 2.658 17.884 1.00 90.44 102 VAL A N 1
ATOM 780 C CA . VAL A 1 102 ? -13.299 1.277 18.336 1.00 90.44 102 VAL A CA 1
ATOM 781 C C . VAL A 1 102 ? -14.060 1.087 19.645 1.00 90.44 102 VAL A C 1
ATOM 783 O O . VAL A 1 102 ? -13.838 1.781 20.646 1.00 90.44 102 VAL A O 1
ATOM 786 N N . LEU A 1 103 ? -15.000 0.148 19.632 1.00 87.44 103 LEU A N 1
ATOM 787 C CA . LEU A 1 103 ? -15.827 -0.220 20.772 1.00 87.44 103 LEU A CA 1
ATOM 788 C C . LEU A 1 103 ? -15.422 -1.609 21.262 1.00 87.44 103 LEU A C 1
ATOM 790 O O . LEU A 1 103 ? -15.413 -2.566 20.490 1.00 87.44 103 LEU A O 1
ATOM 794 N N . GLN A 1 104 ? -15.121 -1.723 22.553 1.00 82.06 104 GLN A N 1
ATOM 795 C CA . GLN A 1 104 ? -14.905 -3.011 23.205 1.00 82.06 104 GLN A CA 1
ATOM 796 C C . GLN A 1 104 ? -16.258 -3.581 23.658 1.00 82.06 104 GLN A C 1
ATOM 798 O O . GLN A 1 104 ? -17.073 -2.861 24.233 1.00 82.06 104 GLN A O 1
ATOM 803 N N . GLN A 1 105 ? -16.501 -4.858 23.379 1.00 78.62 105 GLN A N 1
ATOM 804 C CA . GLN A 1 105 ? -17.676 -5.620 23.803 1.00 78.62 105 GLN A CA 1
ATOM 805 C C . GLN A 1 105 ? -17.234 -6.946 24.436 1.00 78.62 105 GLN A C 1
ATOM 807 O O . GLN A 1 105 ? -16.109 -7.400 24.232 1.00 78.62 105 GLN A O 1
ATOM 812 N N . ASP A 1 106 ? -18.140 -7.617 25.150 1.00 72.50 106 ASP A N 1
ATOM 813 C CA . ASP A 1 106 ? -17.843 -8.874 25.857 1.00 72.50 106 ASP A CA 1
ATOM 814 C C . ASP A 1 106 ? -17.306 -9.991 24.943 1.00 72.50 106 ASP A C 1
ATOM 816 O O . ASP A 1 106 ? -16.589 -10.879 25.395 1.00 72.50 106 ASP A O 1
ATOM 820 N N . ARG A 1 107 ? -17.653 -9.959 23.647 1.00 70.88 107 ARG A N 1
ATOM 821 C CA . ARG A 1 107 ? -17.260 -10.965 22.641 1.00 70.88 107 ARG A CA 1
ATOM 822 C C . ARG A 1 107 ? -16.303 -10.428 21.571 1.00 70.88 107 ARG A C 1
ATOM 824 O O . ARG A 1 107 ? -16.276 -10.957 20.463 1.00 70.88 107 ARG A O 1
ATOM 831 N N . GLY A 1 108 ? -15.552 -9.372 21.879 1.00 76.75 108 GLY A N 1
ATOM 832 C CA . GLY A 1 108 ? -14.539 -8.807 20.987 1.00 76.75 108 GLY A CA 1
ATOM 833 C C . GLY A 1 108 ? -14.755 -7.323 20.724 1.00 76.75 108 GLY A C 1
ATOM 834 O O . GLY A 1 108 ? -15.237 -6.587 21.579 1.00 76.75 108 GLY A O 1
ATOM 835 N N . MET A 1 109 ? -14.383 -6.859 19.536 1.00 83.62 109 MET A N 1
ATOM 836 C CA . MET A 1 109 ? -14.478 -5.444 19.176 1.00 83.62 109 MET A CA 1
ATOM 837 C C . MET A 1 109 ? -15.535 -5.186 18.112 1.00 83.62 109 MET A C 1
ATOM 839 O O . MET A 1 109 ? -15.900 -6.065 17.334 1.00 83.62 109 MET A O 1
ATOM 843 N N . LYS A 1 110 ? -16.007 -3.944 18.065 1.00 89.38 110 LYS A N 1
ATOM 844 C CA . LYS A 1 110 ? -16.818 -3.387 16.984 1.00 89.38 110 LYS A CA 1
ATOM 845 C C . LYS A 1 110 ? -16.174 -2.099 16.505 1.00 89.38 110 LYS A C 1
ATOM 847 O O . LYS A 1 110 ? -15.631 -1.351 17.315 1.00 89.38 110 LYS A O 1
ATOM 852 N N . LEU A 1 111 ? -16.278 -1.827 15.210 1.00 92.38 111 LEU A N 1
ATOM 853 C CA . LEU A 1 111 ? -16.002 -0.495 14.684 1.00 92.38 111 LEU A CA 1
ATOM 854 C C . LEU A 1 111 ? -17.348 0.197 14.472 1.00 92.38 111 LEU A C 1
ATOM 856 O O . LEU A 1 111 ? -18.222 -0.330 13.781 1.00 92.38 111 LEU A O 1
ATOM 860 N N . GLU A 1 112 ? -17.537 1.340 15.114 1.00 95.19 112 GLU A N 1
ATOM 861 C CA . GLU A 1 112 ? -18.658 2.232 14.844 1.00 95.19 112 GLU A CA 1
ATOM 862 C C . GLU A 1 112 ? -18.204 3.270 13.823 1.00 95.19 112 GLU A C 1
ATOM 864 O O . GLU A 1 112 ? -17.239 3.992 14.058 1.00 95.19 112 GLU A O 1
ATOM 869 N N . LEU A 1 113 ? -18.888 3.309 12.685 1.00 96.44 113 LEU A N 1
ATOM 870 C CA . LEU A 1 113 ? -18.680 4.268 11.612 1.00 96.44 113 LEU A CA 1
ATOM 871 C C . LEU A 1 113 ? -19.835 5.269 11.627 1.00 96.44 113 LEU A C 1
ATOM 873 O O . LEU A 1 113 ? -21.001 4.865 11.593 1.00 96.44 113 LEU A O 1
ATOM 877 N N . ARG A 1 114 ? -19.522 6.563 11.647 1.00 96.50 114 ARG A N 1
ATOM 878 C CA . ARG A 1 114 ? -20.499 7.656 11.573 1.00 96.50 114 ARG A CA 1
ATOM 879 C C . ARG A 1 114 ? -20.264 8.436 10.290 1.00 96.50 114 ARG A C 1
ATOM 881 O O . ARG A 1 114 ? -19.123 8.767 9.992 1.00 96.50 114 ARG A O 1
ATOM 888 N N . HIS A 1 115 ? -21.327 8.697 9.530 1.00 95.38 115 HIS A N 1
ATOM 889 C CA . HIS A 1 115 ? -21.270 9.418 8.249 1.00 95.38 115 HIS A CA 1
ATOM 890 C C . HIS A 1 115 ? -20.203 8.875 7.275 1.00 95.38 115 HIS A C 1
ATOM 892 O O . HIS A 1 115 ? -19.518 9.633 6.591 1.00 95.38 115 HIS A O 1
ATOM 898 N N . ALA A 1 116 ? -20.039 7.551 7.215 1.00 95.62 116 ALA A N 1
ATOM 899 C CA . ALA A 1 116 ? -19.092 6.914 6.308 1.00 95.62 116 ALA A CA 1
ATOM 900 C C . ALA A 1 116 ? -19.544 7.034 4.844 1.00 95.62 116 ALA A C 1
ATOM 902 O O . ALA A 1 116 ? -20.746 6.993 4.581 1.00 95.62 116 ALA A O 1
ATOM 903 N N . PRO A 1 117 ? -18.614 7.118 3.878 1.00 94.19 117 PRO A N 1
ATOM 904 C CA . PRO A 1 117 ? -18.938 7.119 2.453 1.00 94.19 117 PRO A CA 1
ATOM 905 C C . PRO A 1 117 ? -19.832 5.937 2.050 1.00 94.19 117 PRO A C 1
ATOM 907 O O . PRO A 1 117 ? -19.458 4.775 2.218 1.00 94.19 117 PRO A O 1
ATOM 910 N N . ALA A 1 118 ? -21.000 6.218 1.463 1.00 93.00 118 ALA A N 1
ATOM 911 C CA . ALA A 1 118 ? -21.971 5.181 1.094 1.00 93.00 118 ALA A CA 1
ATOM 912 C C . ALA A 1 118 ? -21.433 4.184 0.050 1.00 93.00 118 ALA A C 1
ATOM 914 O O . ALA A 1 118 ? -21.872 3.040 0.017 1.00 93.00 118 ALA A O 1
ATOM 915 N N . GLN A 1 119 ? -20.450 4.588 -0.764 1.00 91.44 119 GLN A N 1
ATOM 916 C CA . GLN A 1 119 ? -19.808 3.732 -1.771 1.00 91.44 119 GLN A CA 1
ATOM 917 C C . GLN A 1 119 ? -19.099 2.499 -1.185 1.00 91.44 119 GLN A C 1
ATOM 919 O O . GLN A 1 119 ? -18.870 1.527 -1.899 1.00 91.44 119 GLN A O 1
ATOM 924 N N . ALA A 1 120 ? -18.754 2.527 0.106 1.00 94.12 120 ALA A N 1
ATOM 925 C CA . ALA A 1 120 ? -18.156 1.390 0.797 1.00 94.12 120 ALA A CA 1
ATOM 926 C C . ALA A 1 120 ? -19.173 0.278 1.127 1.00 94.12 120 ALA A C 1
ATOM 928 O O . ALA A 1 120 ? -18.788 -0.780 1.635 1.00 94.12 120 ALA A O 1
ATOM 929 N N . PHE A 1 121 ? -20.462 0.514 0.858 1.00 94.31 121 PHE A N 1
ATOM 930 C CA . PHE A 1 121 ? -21.573 -0.366 1.194 1.00 94.31 121 PHE A CA 1
ATOM 931 C C . PHE A 1 121 ? -22.311 -0.837 -0.063 1.00 94.31 121 PHE A C 1
ATOM 933 O O . PHE A 1 121 ? -22.484 -0.093 -1.026 1.00 94.31 121 PHE A O 1
ATOM 940 N N . VAL A 1 122 ? -22.796 -2.075 -0.023 1.00 93.75 122 VAL A N 1
ATOM 941 C CA . VAL A 1 122 ? -23.709 -2.666 -1.006 1.00 93.75 122 VAL A CA 1
ATOM 942 C C . VAL A 1 122 ? -24.905 -3.202 -0.230 1.00 93.75 122 VAL A C 1
ATOM 944 O O . VAL A 1 122 ? -24.729 -3.970 0.713 1.00 93.75 122 VAL A O 1
ATOM 947 N N . ASP A 1 123 ? -26.110 -2.741 -0.568 1.00 92.38 123 ASP A N 1
ATOM 948 C CA . ASP A 1 123 ? -27.358 -3.111 0.119 1.00 92.38 123 ASP A CA 1
ATOM 949 C C . ASP A 1 123 ? -27.297 -2.917 1.649 1.00 92.38 123 ASP A C 1
ATOM 951 O O . ASP A 1 123 ? -27.758 -3.739 2.441 1.00 92.38 123 ASP A O 1
ATOM 955 N N . GLY A 1 124 ? -26.663 -1.819 2.078 1.00 89.44 124 GLY A N 1
ATOM 956 C CA . GLY A 1 124 ? -26.481 -1.472 3.491 1.00 89.44 124 GLY A CA 1
ATOM 957 C C . GLY A 1 124 ? -25.421 -2.300 4.228 1.00 89.44 124 GLY A C 1
ATOM 958 O O . GLY A 1 124 ? -25.175 -2.056 5.407 1.00 89.44 124 GLY A O 1
ATOM 959 N N . GLN A 1 125 ? -24.761 -3.246 3.557 1.00 93.00 125 GLN A N 1
ATOM 960 C CA . GLN A 1 125 ? -23.678 -4.054 4.116 1.00 93.00 125 GLN A CA 1
ATOM 961 C C . GLN A 1 125 ? -22.327 -3.548 3.622 1.00 93.00 125 GLN A C 1
ATOM 963 O O . GLN A 1 125 ? -22.144 -3.305 2.431 1.00 93.00 125 GLN A O 1
ATOM 968 N N . ILE A 1 126 ? -21.356 -3.400 4.524 1.00 95.00 126 ILE A N 1
ATOM 969 C CA . ILE A 1 126 ? -20.002 -3.000 4.129 1.00 95.00 126 ILE A CA 1
ATOM 970 C C . ILE A 1 126 ? -19.379 -4.072 3.226 1.00 95.00 126 ILE A C 1
ATOM 972 O O . ILE A 1 126 ? -19.510 -5.273 3.485 1.00 95.00 126 ILE A O 1
ATOM 976 N N . ILE A 1 127 ? -18.666 -3.654 2.180 1.00 95.00 127 ILE A N 1
ATOM 977 C CA . ILE A 1 127 ? -17.897 -4.578 1.345 1.00 95.00 127 ILE A CA 1
ATOM 978 C C . ILE A 1 127 ? -16.877 -5.296 2.235 1.00 95.00 127 ILE A C 1
ATOM 980 O O . ILE A 1 127 ? -16.089 -4.666 2.939 1.00 95.00 127 ILE A O 1
ATOM 984 N N . ARG A 1 128 ? -16.862 -6.632 2.187 1.00 94.31 128 ARG A N 1
ATOM 985 C CA . ARG A 1 128 ? -16.012 -7.453 3.063 1.00 94.31 128 ARG A CA 1
ATOM 986 C C . ARG A 1 128 ? -14.527 -7.089 2.977 1.00 94.31 128 ARG A C 1
ATOM 988 O O . ARG A 1 128 ? -13.889 -6.965 4.014 1.00 94.31 128 ARG A O 1
ATOM 995 N N . GLY A 1 129 ? -14.003 -6.870 1.769 1.00 94.62 129 GLY A N 1
ATOM 996 C CA . GLY A 1 129 ? -12.617 -6.428 1.583 1.00 94.62 129 GLY A CA 1
ATOM 997 C C . GLY A 1 129 ? -12.334 -5.116 2.318 1.00 94.62 129 GLY A C 1
ATOM 998 O O . GLY A 1 129 ? -11.368 -5.030 3.057 1.00 94.62 129 GLY A O 1
ATOM 999 N N . ILE A 1 130 ? -13.234 -4.130 2.231 1.00 95.69 130 ILE A N 1
ATOM 1000 C CA . ILE A 1 130 ? -13.101 -2.854 2.954 1.00 95.69 130 ILE A CA 1
ATOM 1001 C C . ILE A 1 130 ? -13.095 -3.072 4.474 1.00 95.69 130 ILE A C 1
ATOM 1003 O O . ILE A 1 130 ? -12.282 -2.467 5.166 1.00 95.69 130 ILE A O 1
ATOM 1007 N N . ASN A 1 131 ? -13.944 -3.960 5.005 1.00 95.00 131 ASN A N 1
ATOM 1008 C CA . ASN A 1 131 ? -13.917 -4.316 6.430 1.00 95.00 131 ASN A CA 1
ATOM 1009 C C . ASN A 1 131 ? -12.549 -4.891 6.846 1.00 95.00 131 ASN A C 1
ATOM 1011 O O . ASN A 1 131 ? -11.956 -4.416 7.811 1.00 95.00 131 ASN A O 1
ATOM 1015 N N . GLU A 1 132 ? -12.015 -5.850 6.085 1.00 94.75 132 GLU A N 1
ATOM 1016 C CA . GLU A 1 132 ? -10.692 -6.445 6.336 1.00 94.75 132 GLU A CA 1
ATOM 1017 C C . GLU A 1 132 ? -9.563 -5.390 6.264 1.00 94.75 132 GLU A C 1
ATOM 1019 O O . GLU A 1 132 ? -8.648 -5.402 7.090 1.00 94.75 132 GLU A O 1
ATOM 1024 N N . LEU A 1 133 ? -9.656 -4.418 5.349 1.00 95.88 133 LEU A N 1
ATOM 1025 C CA . LEU A 1 133 ? -8.713 -3.297 5.255 1.00 95.88 133 LEU A CA 1
ATOM 1026 C C . LEU A 1 133 ? -8.817 -2.331 6.450 1.00 95.88 133 LEU A C 1
ATOM 1028 O O . LEU A 1 133 ? -7.790 -1.920 6.985 1.00 95.88 133 LEU A O 1
ATOM 1032 N N . LEU A 1 134 ? -10.027 -2.002 6.921 1.00 95.50 134 LEU A N 1
ATOM 1033 C CA . LEU A 1 134 ? -10.225 -1.187 8.132 1.00 95.50 134 LEU A CA 1
ATOM 1034 C C . LEU A 1 134 ? -9.626 -1.858 9.371 1.00 95.50 134 LEU A C 1
ATOM 1036 O O . LEU A 1 134 ? -9.037 -1.197 10.226 1.00 95.50 134 LEU A O 1
ATOM 1040 N N . VAL A 1 135 ? -9.744 -3.181 9.454 1.00 93.75 135 VAL A N 1
ATOM 1041 C CA . VAL A 1 135 ? -9.119 -3.977 10.511 1.00 93.75 135 VAL A CA 1
ATOM 1042 C C . VAL A 1 135 ? -7.593 -3.890 10.446 1.00 93.75 135 VAL A C 1
ATOM 1044 O O . VAL A 1 135 ? -6.958 -3.695 11.483 1.00 93.75 135 VAL A O 1
ATOM 1047 N N . ALA A 1 136 ? -6.999 -3.970 9.252 1.00 95.00 136 ALA A N 1
ATOM 1048 C CA . ALA A 1 136 ? -5.559 -3.780 9.074 1.00 95.00 136 ALA A CA 1
ATOM 1049 C C . ALA A 1 136 ? -5.100 -2.373 9.497 1.00 95.00 136 ALA A C 1
ATOM 1051 O O . ALA A 1 136 ? -4.077 -2.249 10.166 1.00 95.00 136 ALA A O 1
ATOM 1052 N N . VAL A 1 137 ? -5.892 -1.333 9.202 1.00 95.31 137 VAL A N 1
ATOM 1053 C CA . VAL A 1 137 ? -5.608 0.045 9.639 1.00 95.31 137 VAL A CA 1
ATOM 1054 C C . VAL A 1 137 ? -5.526 0.141 11.161 1.00 95.31 137 VAL A C 1
ATOM 1056 O O . VAL A 1 137 ? -4.559 0.682 11.694 1.00 95.31 137 VAL A O 1
ATOM 1059 N N . VAL A 1 138 ? -6.518 -0.409 11.871 1.00 93.88 138 VAL A N 1
ATOM 1060 C CA . VAL A 1 138 ? -6.527 -0.422 13.342 1.00 93.88 138 VAL A CA 1
ATOM 1061 C C . VAL A 1 138 ? -5.324 -1.195 13.881 1.00 93.88 138 VAL A C 1
ATOM 1063 O O . VAL A 1 138 ? -4.617 -0.686 14.748 1.00 93.88 138 VAL A O 1
ATOM 1066 N N . ARG A 1 139 ? -5.068 -2.398 13.351 1.00 93.06 139 ARG A N 1
ATOM 1067 C CA . ARG A 1 139 ? -3.945 -3.255 13.759 1.00 93.06 139 ARG A CA 1
ATOM 1068 C C . ARG A 1 139 ? -2.611 -2.512 13.677 1.00 93.06 139 ARG A C 1
ATOM 1070 O O . ARG A 1 139 ? -1.855 -2.524 14.645 1.00 93.06 139 ARG A O 1
ATOM 1077 N N . ASP A 1 140 ? -2.325 -1.886 12.540 1.00 94.00 140 ASP A N 1
ATOM 1078 C CA . ASP A 1 140 ? -1.005 -1.306 12.279 1.00 94.00 140 ASP A CA 1
ATOM 1079 C C . ASP A 1 140 ? -0.788 0.007 13.034 1.00 94.00 140 ASP A C 1
ATOM 1081 O O . ASP A 1 140 ? 0.292 0.214 13.582 1.00 94.00 140 ASP A O 1
ATOM 1085 N N . ILE A 1 141 ? -1.819 0.854 13.155 1.00 92.56 141 ILE A N 1
ATOM 1086 C CA . ILE A 1 141 ? -1.734 2.097 13.939 1.00 92.56 141 ILE A CA 1
ATOM 1087 C C . ILE A 1 141 ? -1.491 1.794 15.420 1.00 92.56 141 ILE A C 1
ATOM 1089 O O . ILE A 1 141 ? -0.626 2.417 16.039 1.00 92.56 141 ILE A O 1
ATOM 1093 N N . VAL A 1 142 ? -2.233 0.833 15.986 1.00 90.25 142 VAL A N 1
ATOM 1094 C CA . VAL A 1 142 ? -2.040 0.423 17.383 1.00 90.25 142 VAL A CA 1
ATOM 1095 C C . VAL A 1 142 ? -0.634 -0.121 17.575 1.00 90.25 142 VAL A C 1
ATOM 1097 O O . VAL A 1 142 ? 0.075 0.355 18.456 1.00 90.25 142 VAL A O 1
ATOM 1100 N N . TYR A 1 143 ? -0.217 -1.066 16.729 1.00 89.75 143 TYR A N 1
ATOM 1101 C CA . TYR A 1 143 ? 1.066 -1.741 16.883 1.00 89.75 143 TYR A CA 1
ATOM 1102 C C . TYR A 1 143 ? 2.259 -0.794 16.735 1.00 89.75 143 TYR A C 1
ATOM 1104 O O . TYR A 1 143 ? 3.197 -0.858 17.533 1.00 89.75 143 TYR A O 1
ATOM 1112 N N . ALA A 1 144 ? 2.228 0.096 15.739 1.00 86.62 144 ALA A N 1
ATOM 1113 C CA . ALA A 1 144 ? 3.286 1.078 15.536 1.00 86.62 144 ALA A CA 1
ATOM 1114 C C . ALA A 1 144 ? 3.391 2.010 16.749 1.00 86.62 144 ALA A C 1
ATOM 1116 O O . ALA A 1 144 ? 4.482 2.221 17.274 1.00 86.62 144 ALA A O 1
ATOM 1117 N N . SER A 1 145 ? 2.259 2.511 17.253 1.00 84.75 145 SER A N 1
ATOM 1118 C CA . SER A 1 145 ? 2.258 3.418 18.400 1.00 84.75 145 SER A CA 1
ATOM 1119 C C . SER A 1 145 ? 2.678 2.735 19.703 1.00 84.75 145 SER A C 1
ATOM 1121 O O . SER A 1 145 ? 3.506 3.283 20.429 1.00 84.75 145 SER A O 1
ATOM 1123 N N . SER A 1 146 ? 2.167 1.535 19.994 1.00 83.69 146 SER A N 1
ATOM 1124 C CA . SER A 1 146 ? 2.515 0.801 21.214 1.00 83.69 146 SER A CA 1
ATOM 1125 C C . SER A 1 146 ? 3.986 0.396 21.236 1.00 83.69 146 SER A C 1
ATOM 1127 O O . SER A 1 146 ? 4.644 0.526 22.265 1.00 83.69 146 SER A O 1
ATOM 1129 N N . SER A 1 147 ? 4.514 -0.070 20.101 1.00 81.69 147 SER A N 1
ATOM 1130 C CA . SER A 1 147 ? 5.906 -0.518 19.994 1.00 81.69 147 SER A CA 1
ATOM 1131 C C . SER A 1 147 ? 6.887 0.652 20.099 1.00 81.69 147 SER A C 1
ATOM 1133 O O . SER A 1 147 ? 7.901 0.538 20.787 1.00 81.69 147 SER A O 1
ATOM 1135 N N . LEU A 1 148 ? 6.553 1.804 19.501 1.00 76.31 148 LEU A N 1
ATOM 1136 C CA . LEU A 1 148 ? 7.325 3.039 19.667 1.00 76.31 148 LEU A CA 1
ATOM 1137 C C . LEU A 1 148 ? 7.289 3.546 21.112 1.00 76.31 148 LEU A C 1
ATOM 1139 O O . LEU A 1 148 ? 8.335 3.861 21.672 1.00 76.31 148 LEU A O 1
ATOM 1143 N N . ALA A 1 149 ? 6.110 3.583 21.740 1.00 74.75 149 ALA A N 1
ATOM 1144 C CA . ALA A 1 149 ? 5.965 4.026 23.128 1.00 74.75 149 ALA A CA 1
ATOM 1145 C C . ALA A 1 149 ? 6.718 3.122 24.119 1.00 74.75 149 ALA A C 1
ATOM 1147 O O . ALA A 1 149 ? 7.208 3.598 25.141 1.00 74.75 149 ALA A O 1
ATOM 1148 N N . ALA A 1 150 ? 6.837 1.829 23.810 1.00 78.62 150 ALA A N 1
ATOM 1149 C CA . ALA A 1 150 ? 7.605 0.874 24.601 1.00 78.62 15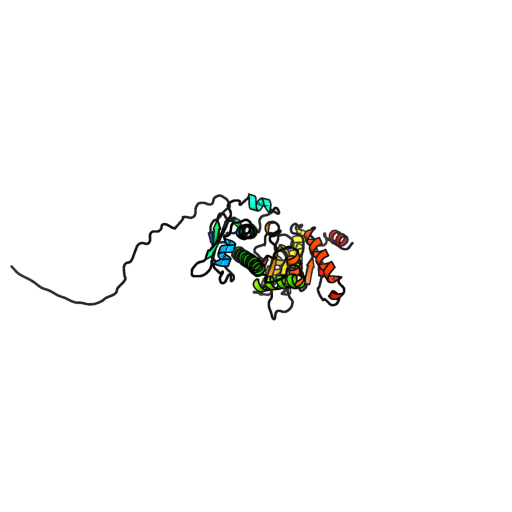0 ALA A CA 1
ATOM 1150 C C . ALA A 1 150 ? 9.127 0.958 24.371 1.00 78.62 150 ALA A C 1
ATOM 1152 O O . ALA A 1 150 ? 9.868 0.237 25.037 1.00 78.62 150 ALA A O 1
ATOM 1153 N N . GLY A 1 151 ? 9.602 1.794 23.436 1.00 77.50 151 GLY A N 1
ATOM 1154 C CA . GLY A 1 151 ? 11.019 1.874 23.075 1.00 77.50 151 GLY A CA 1
ATOM 1155 C C . GLY A 1 151 ? 11.558 0.565 22.493 1.00 77.50 151 GLY A C 1
ATOM 1156 O O . GLY A 1 151 ? 12.714 0.223 22.720 1.00 77.50 151 GLY A O 1
ATOM 1157 N N . ALA A 1 152 ? 10.716 -0.196 21.784 1.00 77.88 152 ALA A N 1
ATOM 1158 C CA . ALA A 1 152 ? 11.055 -1.541 21.316 1.00 77.88 152 ALA A CA 1
ATOM 1159 C C . ALA A 1 152 ? 12.193 -1.570 20.275 1.00 77.88 152 ALA A C 1
ATOM 1161 O O . ALA A 1 152 ? 12.781 -2.625 20.041 1.00 77.88 152 ALA A O 1
ATOM 1162 N N . PHE A 1 153 ? 12.499 -0.434 19.644 1.00 81.81 153 PHE A N 1
ATOM 1163 C CA . PHE A 1 153 ? 13.552 -0.300 18.640 1.00 81.81 153 PHE A CA 1
ATOM 1164 C C . PHE A 1 153 ? 14.114 1.126 18.618 1.00 81.81 153 PHE A C 1
ATOM 1166 O O . PHE A 1 153 ? 13.377 2.096 18.805 1.00 81.81 153 PHE A O 1
ATOM 1173 N N . ASP A 1 154 ? 15.420 1.239 18.363 1.00 81.56 154 ASP A N 1
ATOM 1174 C CA . ASP A 1 154 ? 16.116 2.514 18.183 1.00 81.56 154 ASP A CA 1
ATOM 1175 C C . ASP A 1 154 ? 16.032 2.963 16.719 1.00 81.56 154 ASP A C 1
ATOM 1177 O O . ASP A 1 154 ? 16.679 2.398 15.842 1.00 81.56 154 ASP A O 1
ATOM 1181 N N . LEU A 1 155 ? 15.221 3.983 16.443 1.00 86.06 155 LEU A N 1
ATOM 1182 C CA . LEU A 1 155 ? 15.062 4.517 15.089 1.00 86.06 155 LEU A CA 1
ATOM 1183 C C . LEU A 1 155 ? 16.193 5.463 14.658 1.00 86.06 155 LEU A C 1
ATOM 1185 O O . LEU A 1 155 ? 16.171 5.930 13.520 1.00 86.06 155 LEU A O 1
ATOM 1189 N N . ALA A 1 156 ? 17.158 5.760 15.534 1.00 87.94 156 ALA A N 1
ATOM 1190 C CA . ALA A 1 156 ? 18.376 6.475 15.160 1.00 87.94 156 ALA A CA 1
ATOM 1191 C C . ALA A 1 156 ? 19.439 5.542 14.553 1.00 87.94 156 ALA A C 1
ATOM 1193 O O . ALA A 1 156 ? 20.410 6.025 13.969 1.00 87.94 156 ALA A O 1
ATOM 1194 N N . ASP A 1 157 ? 19.248 4.225 14.665 1.00 92.25 157 ASP A N 1
ATOM 1195 C CA . ASP A 1 157 ? 20.145 3.205 14.134 1.00 92.25 157 ASP A CA 1
ATOM 1196 C C . ASP A 1 157 ? 19.512 2.418 12.973 1.00 92.25 157 ASP A C 1
ATOM 1198 O O . ASP A 1 157 ? 18.319 2.108 12.958 1.00 92.25 157 ASP A O 1
ATOM 1202 N N . SER A 1 158 ? 20.344 2.043 11.998 1.00 94.06 158 SER A N 1
ATOM 1203 C CA . SER A 1 158 ? 19.918 1.301 10.807 1.00 94.06 158 SER A CA 1
ATOM 1204 C C . SER A 1 158 ? 19.369 -0.088 11.156 1.00 94.06 158 SER A C 1
ATOM 1206 O O . SER A 1 158 ? 18.342 -0.506 10.615 1.00 94.06 158 SER A O 1
ATOM 1208 N N . VAL A 1 159 ? 19.984 -0.794 12.118 1.00 94.50 159 VAL A N 1
ATOM 1209 C CA . VAL A 1 159 ? 19.507 -2.121 12.543 1.00 94.50 159 VAL A CA 1
ATOM 1210 C C . VAL A 1 159 ? 18.149 -2.002 13.224 1.00 94.50 159 VAL A C 1
ATOM 1212 O O . VAL A 1 159 ? 17.259 -2.816 12.964 1.00 94.50 159 VAL A O 1
ATOM 1215 N N . GLY A 1 160 ? 17.962 -0.976 14.056 1.00 93.88 160 GLY A N 1
ATOM 1216 C CA . GLY A 1 160 ? 16.679 -0.703 14.695 1.00 93.88 160 GLY A CA 1
ATOM 1217 C C . GLY A 1 160 ? 15.566 -0.373 13.694 1.00 93.88 160 GLY A C 1
ATOM 1218 O O . GLY A 1 160 ? 14.452 -0.878 13.850 1.00 93.88 160 GLY A O 1
ATOM 1219 N N . ILE A 1 161 ? 15.862 0.367 12.618 1.00 94.62 161 ILE A N 1
ATOM 1220 C CA . ILE A 1 161 ? 14.906 0.626 11.524 1.00 94.62 161 ILE A CA 1
ATOM 1221 C C . ILE A 1 161 ? 14.505 -0.681 10.824 1.00 94.62 161 ILE A C 1
ATOM 1223 O O . ILE A 1 161 ? 13.311 -0.984 10.739 1.00 94.62 161 ILE A O 1
ATOM 1227 N N . THR A 1 162 ? 15.474 -1.495 10.389 1.00 96.88 162 THR A N 1
ATOM 1228 C CA . THR A 1 162 ? 15.190 -2.789 9.745 1.00 96.88 162 THR A CA 1
ATOM 1229 C C . THR A 1 162 ? 14.405 -3.718 10.677 1.00 96.88 162 THR A C 1
ATOM 1231 O O . THR A 1 162 ? 13.486 -4.418 10.238 1.00 96.88 162 THR A O 1
ATOM 1234 N N . HIS A 1 163 ? 14.726 -3.721 11.976 1.00 94.69 163 HIS A N 1
ATOM 1235 C CA . HIS A 1 163 ? 13.996 -4.507 12.966 1.00 94.69 163 HIS A CA 1
ATOM 1236 C C . HIS A 1 163 ? 12.541 -4.042 13.097 1.00 94.69 163 HIS A C 1
ATOM 1238 O O . HIS A 1 163 ? 11.638 -4.876 13.085 1.00 94.69 163 HIS A O 1
ATOM 1244 N N . ALA A 1 164 ? 12.294 -2.729 13.123 1.00 94.12 164 ALA A N 1
ATOM 1245 C CA . ALA A 1 164 ? 10.944 -2.174 13.141 1.00 94.12 164 ALA A CA 1
ATOM 1246 C C . ALA A 1 164 ? 10.130 -2.596 11.903 1.00 94.12 164 ALA A C 1
ATOM 1248 O O . ALA A 1 164 ? 8.985 -3.032 12.036 1.00 94.12 164 ALA A O 1
ATOM 1249 N N . VAL A 1 165 ? 10.725 -2.538 10.703 1.00 96.62 165 VAL A N 1
ATOM 1250 C CA . VAL A 1 165 ? 10.080 -2.995 9.457 1.00 96.62 165 VAL A CA 1
ATOM 1251 C C . VAL A 1 165 ? 9.711 -4.478 9.546 1.00 96.62 165 VAL A C 1
ATOM 1253 O O . VAL A 1 165 ? 8.577 -4.861 9.245 1.00 96.62 165 VAL A O 1
ATOM 1256 N N . PHE A 1 166 ? 10.643 -5.320 10.000 1.00 96.62 166 PHE A N 1
ATOM 1257 C CA . PHE A 1 166 ? 10.403 -6.749 10.196 1.00 96.62 166 PHE A CA 1
ATOM 1258 C C . PHE A 1 166 ? 9.260 -7.015 11.183 1.00 96.62 166 PHE A C 1
ATOM 1260 O O . PHE A 1 166 ? 8.363 -7.807 10.889 1.00 96.62 166 PHE A O 1
ATOM 1267 N N . GLU A 1 167 ? 9.268 -6.341 12.331 1.00 95.25 167 GLU A N 1
ATOM 1268 C CA . GLU A 1 167 ? 8.274 -6.497 13.391 1.00 95.25 167 GLU A CA 1
ATOM 1269 C C . GLU A 1 167 ? 6.864 -6.107 12.925 1.00 95.25 167 GLU A C 1
ATOM 1271 O O . GLU A 1 167 ? 5.911 -6.862 13.136 1.00 95.25 167 GLU A O 1
ATOM 1276 N N . ILE A 1 168 ? 6.733 -4.998 12.188 1.00 95.12 168 ILE A N 1
ATOM 1277 C CA . ILE A 1 168 ? 5.456 -4.568 11.599 1.00 95.12 168 ILE A CA 1
ATOM 1278 C C . ILE A 1 168 ? 4.952 -5.606 10.587 1.00 95.12 168 ILE A C 1
ATOM 1280 O O . ILE A 1 168 ? 3.798 -6.038 10.659 1.00 95.12 168 ILE A O 1
ATOM 1284 N N . LEU A 1 169 ? 5.813 -6.080 9.679 1.00 97.12 169 LEU A N 1
ATOM 1285 C CA . LEU A 1 169 ? 5.453 -7.113 8.697 1.00 97.12 169 LEU A CA 1
ATOM 1286 C C . LEU A 1 169 ? 5.073 -8.446 9.361 1.00 97.12 169 LEU A C 1
ATOM 1288 O O . LEU A 1 169 ? 4.159 -9.142 8.898 1.00 97.12 169 LEU A O 1
ATOM 1292 N N . ARG A 1 170 ? 5.757 -8.809 10.451 1.00 95.19 170 ARG A N 1
ATOM 1293 C CA . ARG A 1 170 ? 5.473 -10.004 11.250 1.00 95.19 170 ARG A CA 1
ATOM 1294 C C . ARG A 1 170 ? 4.118 -9.890 11.939 1.00 95.19 170 ARG A C 1
ATOM 1296 O O . ARG A 1 170 ? 3.301 -10.801 11.802 1.00 95.19 170 ARG A O 1
ATOM 1303 N N . ASN A 1 171 ? 3.850 -8.771 12.611 1.00 92.94 171 ASN A N 1
ATOM 1304 C CA . ASN A 1 171 ? 2.564 -8.493 13.253 1.00 92.94 171 ASN A CA 1
ATOM 1305 C C . ASN A 1 171 ? 1.408 -8.494 12.236 1.00 92.94 171 ASN A C 1
ATOM 1307 O O . ASN A 1 171 ? 0.339 -9.052 12.489 1.00 92.94 171 ASN A O 1
ATOM 1311 N N . ALA A 1 172 ? 1.657 -7.977 11.030 1.00 94.12 172 ALA A N 1
ATOM 1312 C CA . ALA A 1 172 ? 0.716 -8.009 9.915 1.00 94.12 172 ALA A CA 1
ATOM 1313 C C . ALA A 1 172 ? 0.546 -9.394 9.255 1.00 94.12 172 ALA A C 1
ATOM 1315 O O . ALA A 1 172 ? -0.234 -9.538 8.308 1.00 94.12 172 ALA A O 1
ATOM 1316 N N . ARG A 1 173 ? 1.243 -10.429 9.751 1.00 94.56 173 ARG A N 1
ATOM 1317 C CA . ARG A 1 173 ? 1.230 -11.813 9.240 1.00 94.56 173 ARG A CA 1
ATOM 1318 C C . ARG A 1 173 ? 1.620 -11.904 7.754 1.00 94.56 173 ARG A C 1
ATOM 1320 O O . ARG A 1 173 ? 1.141 -12.776 7.021 1.00 94.56 173 ARG A O 1
ATOM 1327 N N . ILE A 1 174 ? 2.494 -11.001 7.304 1.00 96.62 174 ILE A N 1
ATOM 1328 C CA . ILE A 1 174 ? 3.041 -10.986 5.939 1.00 96.62 174 ILE A CA 1
ATOM 1329 C C . ILE A 1 174 ? 4.169 -12.002 5.792 1.00 96.62 174 ILE A C 1
ATOM 1331 O O . ILE A 1 174 ? 4.287 -12.661 4.757 1.00 96.62 174 ILE A O 1
ATOM 1335 N N . LEU A 1 175 ? 4.986 -12.164 6.825 1.00 95.81 175 LEU A N 1
ATOM 1336 C CA . LEU A 1 175 ? 6.101 -13.101 6.806 1.00 95.81 175 LEU A CA 1
ATOM 1337 C C . LEU A 1 175 ? 5.569 -14.512 7.074 1.00 95.81 175 LEU A C 1
ATOM 1339 O O . LEU A 1 175 ? 5.085 -14.805 8.167 1.00 95.81 175 LEU A O 1
ATOM 1343 N N . ARG A 1 176 ? 5.610 -15.378 6.055 1.00 92.44 176 ARG A N 1
ATOM 1344 C CA . ARG A 1 176 ? 5.169 -16.774 6.162 1.00 92.44 176 ARG A CA 1
ATOM 1345 C C . ARG A 1 176 ? 6.386 -17.697 6.173 1.00 92.44 176 ARG A C 1
ATOM 1347 O O . ARG A 1 176 ? 7.092 -17.735 5.167 1.00 92.44 176 ARG A O 1
ATOM 1354 N N . PRO A 1 177 ? 6.635 -18.440 7.265 1.00 90.56 177 PRO A N 1
ATOM 1355 C CA . PRO A 1 177 ? 7.698 -19.434 7.274 1.00 90.56 177 PRO A CA 1
ATOM 1356 C C . PRO A 1 177 ? 7.347 -20.585 6.323 1.00 90.56 177 PRO A C 1
ATOM 1358 O O . PRO A 1 177 ? 6.170 -20.870 6.095 1.00 90.56 177 PRO A O 1
ATOM 1361 N N . HIS A 1 178 ? 8.371 -21.257 5.796 1.00 90.81 178 HIS A N 1
ATOM 1362 C CA . HIS A 1 178 ? 8.227 -22.434 4.925 1.00 90.81 178 HIS A CA 1
ATOM 1363 C C . HIS A 1 178 ? 7.438 -22.186 3.625 1.00 90.81 178 HIS A C 1
ATOM 1365 O O . HIS A 1 178 ? 6.803 -23.100 3.103 1.00 90.81 178 HIS A O 1
ATOM 1371 N N . ALA A 1 179 ? 7.460 -20.956 3.108 1.00 90.25 179 ALA A N 1
ATOM 1372 C CA . ALA A 1 179 ? 6.933 -20.628 1.790 1.00 90.25 179 ALA A CA 1
ATOM 1373 C C . ALA A 1 179 ? 8.090 -20.420 0.806 1.00 90.25 179 ALA A C 1
ATOM 1375 O O . ALA A 1 179 ? 9.026 -19.682 1.113 1.00 90.25 179 ALA A O 1
ATOM 1376 N N . ASP A 1 180 ? 8.002 -21.036 -0.373 1.00 94.69 180 ASP A N 1
ATOM 1377 C CA . ASP A 1 180 ? 8.947 -20.766 -1.456 1.00 94.69 180 ASP A CA 1
ATOM 1378 C C . ASP A 1 180 ? 8.784 -19.323 -1.978 1.00 94.69 180 ASP A C 1
ATOM 1380 O O . ASP A 1 180 ? 7.660 -18.799 -1.994 1.00 94.69 180 ASP A O 1
ATOM 1384 N N . PRO A 1 181 ? 9.873 -18.679 -2.445 1.00 96.75 181 PRO A N 1
ATOM 1385 C CA . PRO A 1 181 ? 9.839 -17.362 -3.077 1.00 96.75 181 PRO A CA 1
ATOM 1386 C C . PRO A 1 181 ? 8.807 -17.267 -4.205 1.00 96.75 181 PRO A C 1
ATOM 1388 O O . PRO A 1 181 ? 8.939 -17.905 -5.248 1.00 96.75 181 PRO A O 1
ATOM 1391 N N . ASN A 1 182 ? 7.766 -16.455 -4.013 1.00 97.56 182 ASN A N 1
ATOM 1392 C CA . ASN A 1 182 ? 6.693 -16.324 -5.003 1.00 97.56 182 ASN A CA 1
ATOM 1393 C C . ASN A 1 182 ? 6.070 -14.922 -5.097 1.00 97.56 182 ASN A C 1
ATOM 1395 O O . ASN A 1 182 ? 5.074 -14.750 -5.800 1.00 97.56 182 ASN A O 1
ATOM 1399 N N . LEU A 1 183 ? 6.607 -13.939 -4.371 1.00 98.50 183 LEU A N 1
ATOM 1400 C CA . LEU A 1 183 ? 6.033 -12.595 -4.275 1.00 98.50 183 LEU A CA 1
ATOM 1401 C C . LEU A 1 183 ? 6.737 -11.624 -5.224 1.00 98.50 183 LEU A C 1
ATOM 1403 O O . LEU A 1 183 ? 7.935 -11.385 -5.071 1.00 98.50 183 LEU A O 1
ATOM 1407 N N . VAL A 1 184 ? 5.979 -11.040 -6.153 1.00 98.88 184 VAL A N 1
ATOM 1408 C CA . VAL A 1 184 ? 6.468 -10.031 -7.100 1.00 98.88 184 VAL A CA 1
ATOM 1409 C C . VAL A 1 184 ? 5.959 -8.653 -6.696 1.00 98.88 184 VAL A C 1
ATOM 1411 O O . VAL A 1 184 ? 4.747 -8.437 -6.605 1.00 98.88 184 VAL A O 1
ATOM 1414 N N . VAL A 1 185 ? 6.875 -7.715 -6.467 1.00 98.88 185 VAL A N 1
ATOM 1415 C CA . VAL A 1 185 ? 6.541 -6.301 -6.258 1.00 98.88 185 VAL A CA 1
ATOM 1416 C C . VAL A 1 185 ? 6.295 -5.661 -7.619 1.00 98.88 185 VAL A C 1
ATOM 1418 O O . VAL A 1 185 ? 7.085 -5.833 -8.542 1.00 98.88 185 VAL A O 1
ATOM 1421 N N . CYS A 1 186 ? 5.177 -4.960 -7.757 1.00 98.88 186 CYS A N 1
ATOM 1422 C CA . CYS A 1 186 ? 4.803 -4.230 -8.959 1.00 98.88 186 CYS A CA 1
ATOM 1423 C C . CYS A 1 186 ? 4.703 -2.736 -8.627 1.00 98.88 186 CYS A C 1
ATOM 1425 O O . CYS A 1 186 ? 3.822 -2.327 -7.864 1.00 98.88 186 CYS A O 1
ATOM 1427 N N . TRP A 1 187 ? 5.584 -1.945 -9.230 1.00 98.75 187 TRP A N 1
ATOM 1428 C CA . TRP A 1 187 ? 5.632 -0.485 -9.130 1.00 98.75 187 TRP A CA 1
ATOM 1429 C C . TRP A 1 187 ? 5.174 0.171 -10.433 1.00 98.75 187 TRP A C 1
ATOM 1431 O O . TRP A 1 187 ? 5.238 -0.441 -11.500 1.00 98.75 187 TRP A O 1
ATOM 1441 N N . GLY A 1 188 ? 4.681 1.404 -10.354 1.00 98.06 188 GLY A N 1
ATOM 1442 C CA . GLY A 1 188 ? 4.206 2.164 -11.511 1.00 98.06 188 GLY A CA 1
ATOM 1443 C C . GLY A 1 188 ? 3.222 3.267 -11.130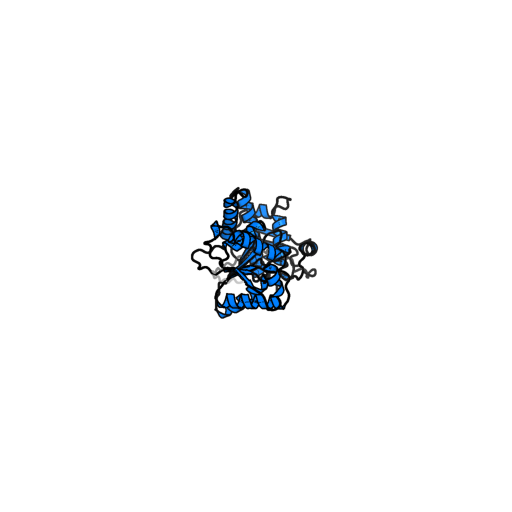 1.00 98.06 188 GLY A C 1
ATOM 1444 O O . GLY A 1 188 ? 2.804 3.375 -9.978 1.00 98.06 188 GLY A O 1
ATOM 1445 N N . GLY A 1 189 ? 2.814 4.073 -12.110 1.00 95.94 189 GLY A N 1
ATOM 1446 C CA . GLY A 1 189 ? 2.007 5.268 -11.860 1.00 95.94 189 GLY A CA 1
ATOM 1447 C C . GLY A 1 189 ? 0.599 4.994 -11.309 1.00 95.94 189 GLY A C 1
ATOM 1448 O O . GLY A 1 189 ? -0.087 4.053 -11.728 1.00 95.94 189 GLY A O 1
ATOM 1449 N N . HIS A 1 190 ? 0.130 5.878 -10.419 1.00 92.81 190 HIS A N 1
ATOM 1450 C CA . HIS A 1 190 ? -1.274 5.929 -9.989 1.00 92.81 190 HIS A CA 1
ATOM 1451 C C . HIS A 1 190 ? -2.198 6.412 -11.125 1.00 92.81 190 HIS A C 1
ATOM 1453 O O . HIS A 1 190 ? -3.310 5.897 -11.275 1.00 92.81 190 HIS A O 1
ATOM 1459 N N . SER A 1 191 ? -1.704 7.326 -11.969 1.00 92.44 191 SER A N 1
ATOM 1460 C CA . SER A 1 191 ? -2.385 7.867 -13.149 1.00 92.44 191 SER A CA 1
ATOM 1461 C C . SER A 1 191 ? -1.641 7.445 -14.415 1.00 92.44 191 SER A C 1
ATOM 1463 O O . SER A 1 191 ? -0.512 7.867 -14.654 1.00 92.44 191 SER A O 1
ATOM 1465 N N . ILE A 1 192 ? -2.257 6.549 -15.188 1.00 95.06 192 ILE A N 1
ATOM 1466 C CA . ILE A 1 192 ? -1.668 5.931 -16.383 1.00 95.06 192 ILE A CA 1
ATOM 1467 C C . ILE A 1 192 ? -2.700 5.829 -17.501 1.00 95.06 192 ILE A C 1
ATOM 1469 O O . ILE A 1 192 ? -3.910 5.749 -17.251 1.00 95.06 192 ILE A O 1
ATOM 1473 N N . ALA A 1 193 ? -2.227 5.786 -18.746 1.00 96.00 193 ALA A N 1
ATOM 1474 C CA . ALA A 1 193 ? -3.106 5.665 -19.902 1.00 96.00 193 ALA A CA 1
ATOM 1475 C C . ALA A 1 193 ? -3.816 4.303 -19.928 1.00 96.00 193 ALA A C 1
ATOM 1477 O O . ALA A 1 193 ? -3.370 3.310 -19.344 1.00 96.00 193 ALA A O 1
ATOM 1478 N N . ARG A 1 194 ? -4.927 4.210 -20.670 1.00 95.88 194 ARG A N 1
ATOM 1479 C CA . ARG A 1 194 ? -5.691 2.958 -20.739 1.00 95.88 194 ARG A CA 1
ATOM 1480 C C . ARG A 1 194 ? -4.869 1.788 -21.291 1.00 95.88 194 ARG A C 1
ATOM 1482 O O . ARG A 1 194 ? -4.995 0.680 -20.775 1.00 95.88 194 ARG A O 1
ATOM 1489 N N . ALA A 1 195 ? -4.032 2.042 -22.296 1.00 97.81 195 ALA A N 1
ATOM 1490 C CA . ALA A 1 195 ? -3.154 1.033 -22.885 1.00 97.81 195 ALA A CA 1
ATOM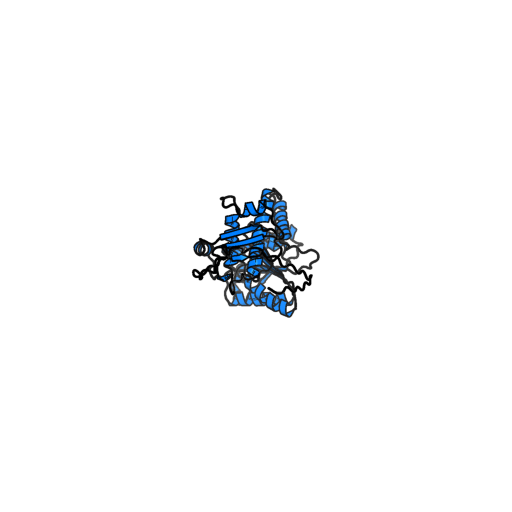 1491 C C . ALA A 1 195 ? -2.165 0.464 -21.851 1.00 97.81 195 ALA A C 1
ATOM 1493 O O . ALA A 1 195 ? -2.039 -0.753 -21.728 1.00 97.81 195 ALA A O 1
ATOM 1494 N N . GLU A 1 196 ? -1.544 1.325 -21.039 1.00 98.50 196 GLU A N 1
ATOM 1495 C CA . GLU A 1 196 ? -0.661 0.919 -19.939 1.00 98.50 196 GLU A CA 1
ATOM 1496 C C . GLU A 1 196 ? -1.431 0.145 -18.866 1.00 98.50 196 GLU A C 1
ATOM 1498 O O . GLU A 1 196 ? -1.001 -0.926 -18.441 1.00 98.50 196 GLU A O 1
ATOM 1503 N N . TYR A 1 197 ? -2.621 0.615 -18.477 1.00 98.25 197 TYR A N 1
ATOM 1504 C CA . TYR A 1 197 ? -3.462 -0.094 -17.513 1.00 98.25 197 TYR A CA 1
ATOM 1505 C C . TYR A 1 197 ? -3.835 -1.501 -17.998 1.00 98.25 197 TYR A C 1
ATOM 1507 O O . TYR A 1 197 ? -3.764 -2.470 -17.237 1.00 98.25 197 TYR A O 1
ATOM 1515 N N . ASP A 1 198 ? -4.214 -1.641 -19.269 1.00 98.56 198 ASP A N 1
ATOM 1516 C CA . ASP A 1 198 ? -4.519 -2.938 -19.867 1.00 98.56 198 ASP A CA 1
ATOM 1517 C C . ASP A 1 198 ? -3.272 -3.833 -19.954 1.00 98.56 198 ASP A C 1
ATOM 1519 O O . ASP A 1 198 ? -3.371 -5.024 -19.647 1.00 98.56 198 ASP A O 1
ATOM 1523 N N . TYR A 1 199 ? -2.098 -3.266 -20.247 1.00 98.88 199 TYR A N 1
ATOM 1524 C CA . TYR A 1 199 ? -0.820 -3.978 -20.212 1.00 98.88 199 TYR A CA 1
ATOM 1525 C C . TYR A 1 199 ? -0.485 -4.505 -18.809 1.00 98.88 199 TYR A C 1
ATOM 1527 O O . TYR A 1 199 ? -0.197 -5.692 -18.647 1.00 98.88 199 TYR A O 1
ATOM 1535 N N . THR A 1 200 ? -0.620 -3.679 -17.763 1.00 98.75 200 THR A N 1
ATOM 1536 C CA . THR A 1 200 ? -0.349 -4.108 -16.376 1.00 98.75 200 THR A CA 1
ATOM 1537 C C . THR A 1 200 ? -1.252 -5.275 -15.949 1.00 98.75 200 THR A C 1
ATOM 1539 O O . THR A 1 200 ? -0.796 -6.214 -15.292 1.00 98.75 200 THR A O 1
ATOM 1542 N N . LYS A 1 201 ? -2.523 -5.290 -16.389 1.00 98.75 201 LYS A N 1
ATOM 1543 C CA . LYS A 1 201 ? -3.431 -6.433 -16.187 1.00 98.75 201 LYS A CA 1
ATOM 1544 C C . LYS A 1 201 ? -2.956 -7.680 -16.927 1.00 98.75 201 LYS A C 1
ATOM 1546 O O . LYS A 1 201 ? -3.074 -8.774 -16.382 1.00 98.75 201 LYS A O 1
ATOM 1551 N N . GLN A 1 202 ? -2.450 -7.550 -18.152 1.00 98.81 202 GLN A N 1
ATOM 1552 C CA . GLN A 1 202 ? -1.922 -8.692 -18.905 1.00 98.81 202 GLN A CA 1
ATOM 1553 C C . GLN A 1 202 ? -0.686 -9.285 -18.223 1.00 98.81 202 GLN A C 1
ATOM 1555 O O . GLN A 1 202 ? -0.615 -10.505 -18.065 1.00 98.81 202 GLN A O 1
ATOM 1560 N N . VAL A 1 203 ? 0.236 -8.445 -17.745 1.00 98.88 203 VAL A N 1
ATOM 1561 C CA . VAL A 1 203 ? 1.397 -8.898 -16.964 1.00 98.88 203 VAL A CA 1
ATOM 1562 C C . VAL A 1 203 ? 0.942 -9.598 -15.685 1.00 98.88 203 VAL A C 1
ATOM 1564 O O . VAL A 1 203 ? 1.309 -10.749 -15.461 1.00 98.88 203 VAL A O 1
ATOM 1567 N N . GLY A 1 204 ? 0.051 -8.983 -14.902 1.00 98.88 204 GLY A N 1
ATOM 1568 C CA . GLY A 1 204 ? -0.516 -9.611 -13.705 1.00 98.88 204 GLY A CA 1
ATOM 1569 C C . GLY A 1 204 ? -1.204 -10.950 -13.981 1.00 98.88 204 GLY A C 1
ATOM 1570 O O . GLY A 1 204 ? -1.040 -11.910 -13.231 1.00 98.88 204 GLY A O 1
ATOM 1571 N N . TYR A 1 205 ? -1.924 -11.060 -15.098 1.00 98.88 205 TYR A N 1
ATOM 1572 C CA . TYR A 1 205 ? -2.514 -12.320 -15.545 1.00 98.88 205 TYR A CA 1
ATOM 1573 C C . TYR A 1 205 ? -1.442 -13.386 -15.829 1.00 98.88 205 TYR A C 1
ATOM 1575 O O . TYR A 1 205 ? -1.581 -14.530 -15.397 1.00 98.88 205 TYR A O 1
ATOM 1583 N N . GLN A 1 206 ? -0.340 -13.027 -16.493 1.00 98.88 206 GLN A N 1
ATOM 1584 C CA . GLN A 1 206 ? 0.767 -13.955 -16.756 1.00 98.88 206 GLN A CA 1
ATOM 1585 C C . GLN A 1 206 ? 1.509 -14.388 -15.485 1.00 98.88 206 GLN A C 1
ATOM 1587 O O . GLN A 1 206 ? 1.899 -15.557 -15.386 1.00 98.88 206 GLN A O 1
ATOM 1592 N N . LEU A 1 207 ? 1.665 -13.487 -14.511 1.00 98.81 207 LEU A N 1
ATOM 1593 C CA . LEU A 1 207 ? 2.195 -13.807 -13.182 1.00 98.81 207 LEU A CA 1
ATOM 1594 C C . LEU A 1 207 ? 1.273 -14.788 -12.452 1.00 98.81 207 LEU A C 1
ATOM 1596 O O . LEU A 1 207 ? 1.715 -15.829 -11.963 1.00 98.81 207 LEU A O 1
ATOM 1600 N N . GLY A 1 208 ? -0.032 -14.507 -12.447 1.00 98.69 208 GLY A N 1
ATOM 1601 C CA . GLY A 1 208 ? -1.011 -15.359 -11.782 1.00 98.69 208 GLY A CA 1
ATOM 1602 C C . GLY A 1 208 ? -1.114 -16.757 -12.398 1.00 98.69 208 GLY A C 1
ATOM 1603 O O . GLY A 1 208 ? -1.272 -17.736 -11.670 1.00 98.69 208 GLY A O 1
ATOM 1604 N N . LEU A 1 209 ? -0.930 -16.900 -13.718 1.00 98.75 209 LEU A N 1
ATOM 1605 C CA . LEU A 1 209 ? -0.894 -18.217 -14.369 1.00 98.75 209 LEU A CA 1
ATOM 1606 C C . LEU A 1 209 ? 0.285 -19.074 -13.895 1.00 98.75 209 LEU A C 1
ATOM 1608 O O . LEU A 1 209 ? 0.210 -20.294 -14.006 1.00 98.75 209 LEU A O 1
ATOM 1612 N N . ARG A 1 210 ? 1.339 -18.451 -13.362 1.00 98.50 210 ARG A N 1
ATOM 1613 C CA . ARG A 1 210 ? 2.531 -19.105 -12.804 1.00 98.50 210 ARG A CA 1
ATOM 1614 C C . ARG A 1 210 ? 2.479 -19.239 -11.280 1.00 98.50 210 ARG A C 1
ATOM 1616 O O . ARG A 1 210 ? 3.463 -19.632 -10.672 1.00 98.50 210 ARG A O 1
ATOM 1623 N N . GLY A 1 211 ? 1.343 -18.918 -10.656 1.00 97.69 211 GLY A N 1
ATOM 1624 C CA . GLY A 1 211 ? 1.174 -19.038 -9.206 1.00 97.69 211 GLY A CA 1
ATOM 1625 C C . GLY A 1 211 ? 1.928 -17.985 -8.390 1.00 97.69 211 GLY A C 1
ATOM 1626 O O . GLY A 1 211 ? 2.088 -18.169 -7.186 1.00 97.69 211 GLY A O 1
ATOM 1627 N N . LEU A 1 212 ? 2.362 -16.886 -9.015 1.00 98.62 212 LEU A N 1
ATOM 1628 C CA . LEU A 1 212 ? 3.036 -15.786 -8.326 1.00 98.62 212 LEU A CA 1
ATOM 1629 C C . LEU A 1 212 ? 2.018 -14.865 -7.645 1.00 98.62 212 LEU A C 1
ATOM 1631 O O . LEU A 1 212 ? 0.940 -14.602 -8.186 1.00 98.62 212 LEU A O 1
ATOM 1635 N N . ASP A 1 213 ? 2.358 -14.410 -6.446 1.00 98.62 213 ASP A N 1
ATOM 1636 C CA . ASP A 1 213 ? 1.629 -13.413 -5.667 1.00 98.62 213 ASP A CA 1
ATOM 1637 C C . ASP A 1 213 ? 2.103 -11.996 -6.006 1.00 98.62 213 ASP A C 1
ATOM 1639 O O . ASP A 1 213 ? 3.179 -11.810 -6.573 1.00 98.62 213 ASP A O 1
ATOM 1643 N N . ILE A 1 214 ? 1.292 -10.991 -5.664 1.00 98.81 214 ILE A N 1
ATOM 1644 C CA . ILE A 1 214 ? 1.536 -9.598 -6.059 1.00 98.81 214 ILE A CA 1
ATOM 1645 C C . ILE A 1 214 ? 1.591 -8.692 -4.832 1.00 98.81 214 ILE A C 1
ATOM 1647 O O . ILE A 1 214 ? 0.702 -8.732 -3.980 1.00 98.81 214 ILE A O 1
ATOM 1651 N N . CYS A 1 215 ? 2.609 -7.836 -4.785 1.00 98.81 215 CYS A N 1
ATOM 1652 C CA . CYS A 1 215 ? 2.739 -6.727 -3.848 1.00 98.81 215 CYS A CA 1
ATOM 1653 C C . CYS A 1 215 ? 2.759 -5.386 -4.603 1.00 98.81 215 CYS A C 1
ATOM 1655 O O . CYS A 1 215 ? 3.359 -5.303 -5.668 1.00 98.81 215 CYS A O 1
ATOM 1657 N N . THR A 1 216 ? 2.086 -4.352 -4.090 1.00 98.56 216 THR A N 1
ATOM 1658 C CA . THR A 1 216 ? 2.016 -3.004 -4.702 1.00 98.56 216 THR A CA 1
ATOM 1659 C C . THR A 1 216 ? 1.881 -1.914 -3.632 1.00 98.56 216 THR A C 1
ATOM 1661 O O . THR A 1 216 ? 1.655 -2.223 -2.461 1.00 98.56 216 THR A O 1
ATOM 1664 N N . GLY A 1 217 ? 1.893 -0.646 -4.057 1.00 96.88 217 GLY A N 1
ATOM 1665 C CA . GLY A 1 217 ? 1.508 0.527 -3.259 1.00 96.88 217 GLY A CA 1
ATOM 1666 C C . GLY A 1 217 ? 0.011 0.691 -2.948 1.00 96.88 217 GLY A C 1
ATOM 1667 O O . GLY A 1 217 ? -0.386 1.711 -2.407 1.00 96.88 217 GLY A O 1
ATOM 1668 N N . CYS A 1 218 ? -0.837 -0.298 -3.260 1.00 91.56 218 CYS A N 1
ATOM 1669 C CA . CYS A 1 218 ? -2.298 -0.331 -3.030 1.00 91.56 218 CYS A CA 1
ATOM 1670 C C . CYS A 1 218 ? -3.181 0.562 -3.919 1.00 91.56 218 CYS A C 1
ATOM 1672 O O . CYS A 1 218 ? -4.367 0.236 -4.068 1.00 91.56 218 CYS A O 1
ATOM 1674 N N . GLY A 1 219 ? -2.639 1.654 -4.463 1.00 89.88 219 GLY A N 1
ATOM 1675 C CA . GLY A 1 219 ? -3.385 2.704 -5.158 1.00 89.88 219 GLY A CA 1
ATOM 1676 C C . GLY A 1 219 ? -3.999 2.321 -6.518 1.00 89.88 219 GLY A C 1
ATOM 1677 O O . GLY A 1 219 ? -4.115 1.140 -6.873 1.00 89.88 219 GLY A O 1
ATOM 1678 N N . PRO A 1 220 ? -4.444 3.315 -7.311 1.00 92.12 220 PRO A N 1
ATOM 1679 C CA . PRO A 1 220 ? -5.027 3.094 -8.633 1.00 92.12 220 PRO A CA 1
ATOM 1680 C C . PRO A 1 220 ? -3.955 2.763 -9.695 1.00 92.12 220 PRO A C 1
ATOM 1682 O O . PRO A 1 220 ? -2.845 2.341 -9.384 1.00 92.12 220 PRO A O 1
ATOM 1685 N N . GLY A 1 221 ? -4.325 2.843 -10.978 1.00 94.50 221 GLY A N 1
ATOM 1686 C CA . GLY A 1 221 ? -3.384 2.638 -12.083 1.00 94.50 221 GLY A CA 1
ATOM 1687 C C . GLY A 1 221 ? -2.628 1.306 -12.036 1.00 94.50 221 GLY A C 1
ATOM 1688 O O . GLY A 1 221 ? -3.240 0.231 -11.918 1.00 94.50 221 GLY A O 1
ATOM 1689 N N . ALA A 1 222 ? -1.300 1.390 -12.133 1.00 97.50 222 ALA A N 1
ATOM 1690 C CA . ALA A 1 222 ? -0.383 0.252 -12.160 1.00 97.50 222 ALA A CA 1
ATOM 1691 C C . ALA A 1 222 ? -0.321 -0.513 -10.827 1.00 97.50 222 ALA A C 1
ATOM 1693 O O . ALA A 1 222 ? 0.059 -1.679 -10.818 1.00 97.50 222 ALA A O 1
ATOM 1694 N N . MET A 1 223 ? -0.776 0.082 -9.721 1.00 96.56 223 MET A N 1
ATOM 1695 C CA . MET A 1 223 ? -0.880 -0.598 -8.422 1.00 96.56 223 MET A CA 1
ATOM 1696 C C . MET A 1 223 ? -2.157 -1.450 -8.302 1.00 96.56 223 MET A C 1
ATOM 1698 O O . MET A 1 223 ? -2.254 -2.337 -7.459 1.00 96.56 223 MET A O 1
ATOM 1702 N N . LYS A 1 224 ? -3.138 -1.247 -9.194 1.00 97.06 224 LYS A N 1
ATOM 1703 C CA . LYS A 1 224 ? -4.408 -2.000 -9.228 1.00 97.06 224 LYS A CA 1
ATOM 1704 C C . LYS A 1 224 ? -4.467 -3.030 -10.355 1.00 97.06 224 LYS A C 1
ATOM 1706 O O . LYS A 1 224 ? -5.058 -4.100 -10.198 1.00 97.06 224 LYS A O 1
ATOM 1711 N N . GLY A 1 225 ? -3.934 -2.691 -11.528 1.00 98.06 225 GLY A N 1
ATOM 1712 C CA . GLY A 1 225 ? -4.035 -3.516 -12.736 1.00 98.06 225 GLY A CA 1
ATOM 1713 C C . GLY A 1 225 ? -3.483 -4.942 -12.576 1.00 98.06 225 GLY A C 1
ATOM 1714 O O . GLY A 1 225 ? -4.236 -5.893 -12.818 1.00 98.06 225 GLY A O 1
ATOM 1715 N N . PRO A 1 226 ? -2.241 -5.133 -12.095 1.00 98.75 226 PRO A N 1
ATOM 1716 C CA . PRO A 1 226 ? -1.642 -6.455 -11.942 1.00 98.75 226 PRO A CA 1
ATOM 1717 C C . PRO A 1 226 ? -2.479 -7.398 -11.070 1.00 98.75 226 PRO A C 1
ATOM 1719 O O . PRO A 1 226 ? -2.736 -8.537 -11.461 1.00 98.75 226 PRO A O 1
ATOM 1722 N N . MET A 1 227 ? -3.008 -6.913 -9.941 1.00 98.62 227 MET A N 1
ATOM 1723 C CA . MET A 1 227 ? -3.857 -7.718 -9.054 1.00 98.62 227 MET A CA 1
ATOM 1724 C C . MET A 1 227 ? -5.160 -8.166 -9.733 1.00 98.62 227 MET A C 1
ATOM 1726 O O . MET A 1 227 ? -5.568 -9.322 -9.586 1.00 98.62 227 MET A O 1
ATOM 1730 N N . LYS A 1 228 ? -5.798 -7.300 -10.539 1.00 98.25 228 LYS A N 1
ATOM 1731 C CA . LYS A 1 228 ? -6.991 -7.688 -11.318 1.00 98.25 228 LYS A CA 1
ATOM 1732 C C . LYS A 1 228 ? -6.679 -8.790 -12.327 1.00 98.25 228 LYS A C 1
ATOM 1734 O O . LYS A 1 228 ? -7.453 -9.736 -12.454 1.00 98.25 228 LYS A O 1
ATOM 1739 N N . GLY A 1 229 ? -5.554 -8.677 -13.031 1.00 98.50 229 GLY A N 1
ATOM 1740 C CA . GLY A 1 229 ? -5.092 -9.709 -13.957 1.00 98.50 229 GLY A CA 1
ATOM 1741 C C . GLY A 1 229 ? -4.830 -11.041 -13.257 1.00 98.50 229 GLY A C 1
ATOM 1742 O O . GLY A 1 229 ? -5.362 -12.079 -13.662 1.00 98.50 229 GLY A O 1
ATOM 1743 N N . ALA A 1 230 ? -4.062 -10.995 -12.166 1.00 98.75 230 ALA A N 1
ATOM 1744 C CA . ALA A 1 230 ? -3.699 -12.170 -11.386 1.00 98.75 230 ALA A CA 1
ATOM 1745 C C . ALA A 1 230 ? -4.914 -12.869 -10.781 1.00 98.75 230 ALA A C 1
ATOM 1747 O O . ALA A 1 230 ? -4.947 -14.093 -10.775 1.00 98.75 230 ALA A O 1
ATOM 1748 N N . THR A 1 231 ? -5.942 -12.128 -10.362 1.00 98.50 231 THR A N 1
ATOM 1749 C CA . THR A 1 231 ? -7.182 -12.704 -9.811 1.00 98.50 231 THR A CA 1
ATOM 1750 C C . THR A 1 231 ? -7.846 -13.667 -10.788 1.00 98.50 231 THR A C 1
ATOM 1752 O O . THR A 1 231 ? -8.193 -14.792 -10.422 1.00 98.50 231 THR A O 1
ATOM 1755 N N . ILE A 1 232 ? -7.964 -13.273 -12.058 1.00 98.44 232 ILE A N 1
ATOM 1756 C CA . ILE A 1 232 ? -8.540 -14.139 -13.094 1.00 98.44 232 ILE A CA 1
ATOM 1757 C C . ILE A 1 232 ? -7.642 -15.354 -13.348 1.00 98.44 232 ILE A C 1
ATOM 1759 O O . ILE A 1 232 ? -8.130 -16.473 -13.505 1.00 98.44 232 ILE A O 1
ATOM 1763 N N . ALA A 1 233 ? -6.327 -15.156 -13.384 1.00 98.50 233 ALA A N 1
ATOM 1764 C CA . ALA A 1 233 ? -5.382 -16.228 -13.662 1.00 98.50 233 ALA A CA 1
ATOM 1765 C C . ALA A 1 233 ? -5.259 -17.244 -12.516 1.00 98.50 233 ALA A C 1
ATOM 1767 O O . ALA A 1 233 ? -5.285 -18.449 -12.760 1.00 98.50 233 ALA A O 1
ATOM 1768 N N . HIS A 1 234 ? -5.200 -16.787 -11.266 1.00 98.69 234 HIS A N 1
ATOM 1769 C CA . HIS A 1 234 ? -5.208 -17.647 -10.085 1.00 98.69 234 HIS A CA 1
ATOM 1770 C C . HIS A 1 234 ? -6.490 -18.474 -10.009 1.00 98.69 234 HIS A C 1
ATOM 1772 O O . HIS A 1 234 ? -6.423 -19.663 -9.701 1.00 98.69 234 HIS A O 1
ATOM 1778 N N . ALA A 1 235 ? -7.642 -17.893 -10.368 1.00 98.25 235 ALA A N 1
ATOM 1779 C CA . ALA A 1 235 ? -8.894 -18.640 -10.474 1.00 98.25 235 ALA A CA 1
ATOM 1780 C C . ALA A 1 235 ? -8.810 -19.763 -11.526 1.00 98.25 235 ALA A C 1
ATOM 1782 O O . ALA A 1 235 ? -9.233 -20.887 -11.249 1.00 98.25 235 ALA A O 1
ATOM 1783 N N . LYS A 1 236 ? -8.195 -19.508 -12.694 1.00 98.38 236 LYS A N 1
ATOM 1784 C CA . LYS A 1 236 ? -7.933 -20.545 -13.715 1.00 98.38 236 LYS A CA 1
ATOM 1785 C C . LYS A 1 236 ? -7.011 -21.651 -13.199 1.00 98.38 236 LYS A C 1
ATOM 1787 O O . LYS A 1 236 ? -7.263 -22.819 -13.476 1.00 98.38 236 LYS A O 1
ATOM 1792 N N . GLN A 1 237 ? -6.010 -21.292 -12.396 1.00 98.25 237 GLN A N 1
ATOM 1793 C CA . GLN A 1 237 ? -5.112 -22.241 -11.727 1.00 98.25 237 GLN A CA 1
ATOM 1794 C C . GLN A 1 237 ? -5.717 -22.878 -10.465 1.00 98.25 237 GLN A C 1
ATOM 1796 O O . GLN A 1 237 ? -5.042 -23.626 -9.763 1.00 98.25 237 GLN A O 1
ATOM 1801 N N . ARG A 1 238 ? -6.989 -22.586 -10.147 1.00 97.62 238 ARG A N 1
ATOM 1802 C CA . ARG A 1 238 ? -7.700 -23.060 -8.945 1.00 97.62 238 ARG A CA 1
ATOM 1803 C C . ARG A 1 238 ? -6.967 -22.739 -7.635 1.00 97.62 238 ARG A C 1
ATOM 1805 O O . ARG A 1 238 ? -7.163 -23.416 -6.625 1.00 97.62 238 ARG A O 1
ATOM 1812 N N . ARG A 1 239 ? -6.158 -21.680 -7.631 1.00 96.19 239 ARG A N 1
ATOM 1813 C CA . ARG A 1 239 ? -5.404 -21.230 -6.463 1.00 96.19 239 ARG A CA 1
ATOM 1814 C C . ARG A 1 239 ? -6.322 -20.404 -5.561 1.00 96.19 239 ARG A C 1
ATOM 1816 O O . ARG A 1 239 ? -6.894 -19.400 -5.981 1.00 96.19 239 ARG A O 1
ATOM 1823 N N . ARG A 1 240 ? -6.515 -20.883 -4.328 1.00 91.06 240 ARG A N 1
ATOM 1824 C CA . ARG A 1 240 ? -7.479 -20.320 -3.361 1.00 91.06 240 ARG A CA 1
ATOM 1825 C C . ARG A 1 240 ? -6.865 -19.328 -2.376 1.00 91.06 240 ARG A C 1
ATOM 1827 O O . ARG A 1 240 ? -7.585 -18.511 -1.817 1.00 91.06 240 ARG A O 1
ATOM 1834 N N . HIS A 1 241 ? -5.555 -19.404 -2.160 1.00 92.19 241 HIS A N 1
ATOM 1835 C CA . HIS A 1 241 ? -4.842 -18.622 -1.148 1.00 92.19 241 HIS A CA 1
ATOM 1836 C C . HIS A 1 241 ? -3.869 -17.646 -1.806 1.00 92.19 241 HIS A C 1
ATOM 1838 O O . HIS A 1 241 ? -2.658 -17.737 -1.622 1.00 92.19 241 HIS A O 1
ATOM 1844 N N . ASN A 1 242 ? -4.421 -16.743 -2.611 1.00 95.31 242 ASN A N 1
ATOM 1845 C CA . ASN A 1 242 ? -3.652 -15.723 -3.317 1.00 95.31 242 ASN A CA 1
ATOM 1846 C C . ASN A 1 242 ? -3.318 -14.587 -2.356 1.00 95.31 242 ASN A C 1
ATOM 1848 O O . ASN A 1 242 ? -4.150 -14.223 -1.521 1.00 95.31 242 ASN A O 1
ATOM 1852 N N . ARG A 1 243 ? -2.125 -14.013 -2.483 1.00 97.69 243 ARG A N 1
ATOM 1853 C CA . ARG A 1 243 ? -1.690 -12.883 -1.665 1.00 97.69 243 ARG A CA 1
ATOM 1854 C C . ARG A 1 243 ? -1.591 -11.647 -2.546 1.00 97.69 243 ARG A C 1
ATOM 1856 O O . ARG A 1 243 ? -0.751 -11.576 -3.441 1.00 97.69 243 ARG A O 1
ATOM 1863 N N . TYR A 1 244 ? -2.462 -10.688 -2.269 1.00 98.50 244 TYR A N 1
ATOM 1864 C CA . TYR A 1 244 ? -2.454 -9.359 -2.859 1.00 98.50 244 TYR A CA 1
ATOM 1865 C C . TYR A 1 244 ? -2.120 -8.375 -1.752 1.00 98.50 244 TYR A C 1
ATOM 1867 O O . TYR A 1 244 ? -2.985 -7.961 -0.976 1.00 98.50 244 TYR A O 1
ATOM 1875 N N . ILE A 1 245 ? -0.825 -8.093 -1.649 1.00 98.69 245 ILE A N 1
ATOM 1876 C CA . ILE A 1 245 ? -0.253 -7.292 -0.577 1.00 98.69 245 ILE A CA 1
ATOM 1877 C C . ILE A 1 245 ? -0.234 -5.836 -1.012 1.00 98.69 245 ILE A C 1
ATOM 1879 O O . ILE A 1 245 ? 0.315 -5.489 -2.057 1.00 98.69 245 ILE A O 1
ATOM 1883 N N . GLY A 1 246 ? -0.837 -4.992 -0.196 1.00 98.38 246 GLY A N 1
ATOM 1884 C CA . GLY A 1 246 ? -0.741 -3.555 -0.314 1.00 98.38 246 GLY A CA 1
ATOM 1885 C C . GLY A 1 246 ? 0.127 -3.011 0.813 1.00 98.38 246 GLY A C 1
ATOM 1886 O O . GLY A 1 246 ? -0.158 -3.300 1.973 1.00 98.38 246 GLY A O 1
ATOM 1887 N N . ILE A 1 247 ? 1.159 -2.234 0.486 1.00 98.56 247 ILE A N 1
ATOM 1888 C CA . ILE A 1 247 ? 1.936 -1.480 1.475 1.00 98.56 247 ILE A CA 1
ATOM 1889 C C . ILE A 1 247 ? 1.740 0.009 1.211 1.00 98.56 247 ILE A C 1
ATOM 1891 O O . ILE A 1 247 ? 2.011 0.492 0.115 1.00 98.56 247 ILE A O 1
ATOM 1895 N N . THR A 1 248 ? 1.267 0.725 2.221 1.00 98.00 248 THR A N 1
ATOM 1896 C CA . THR A 1 248 ? 1.050 2.176 2.202 1.00 98.00 248 THR A CA 1
ATOM 1897 C C . THR A 1 248 ? 1.630 2.790 3.472 1.00 98.00 248 THR A C 1
ATOM 1899 O O . THR A 1 248 ? 2.085 2.071 4.356 1.00 98.00 248 THR A O 1
ATOM 1902 N N . GLU A 1 249 ? 1.586 4.110 3.591 1.00 96.62 249 GLU A N 1
ATOM 1903 C CA . GLU A 1 249 ? 1.883 4.837 4.826 1.00 96.62 249 GLU A CA 1
ATOM 1904 C C . GLU A 1 249 ? 0.903 6.025 4.996 1.00 96.62 249 GLU A C 1
ATOM 1906 O O . GLU A 1 249 ? 0.143 6.316 4.062 1.00 96.62 249 GLU A O 1
ATOM 1911 N N . PRO A 1 250 ? 0.807 6.657 6.182 1.00 93.25 250 PRO A N 1
ATOM 1912 C CA . PRO A 1 250 ? -0.178 7.701 6.466 1.00 93.25 250 PRO A CA 1
ATOM 1913 C C . PRO A 1 250 ? -0.173 8.929 5.549 1.00 93.25 250 PRO A C 1
ATOM 1915 O O . PRO A 1 250 ? -1.234 9.525 5.351 1.00 93.25 250 PRO A O 1
ATOM 1918 N N . GLY A 1 251 ? 0.988 9.342 5.041 1.00 90.62 251 GLY A N 1
ATOM 1919 C CA . GLY A 1 251 ? 1.158 10.520 4.192 1.00 90.62 251 GLY A CA 1
ATOM 1920 C C . GLY A 1 251 ? 0.528 10.374 2.806 1.00 90.62 251 GLY A C 1
ATOM 1921 O O . GLY A 1 251 ? 0.014 11.350 2.262 1.00 90.62 251 GLY A O 1
ATOM 1922 N N . ILE A 1 252 ? 0.501 9.155 2.268 1.00 91.50 252 ILE A N 1
ATOM 1923 C CA . ILE A 1 252 ? 0.110 8.849 0.890 1.00 91.50 252 ILE A CA 1
ATOM 1924 C C . ILE A 1 252 ? -1.195 8.061 0.792 1.00 91.50 252 ILE A C 1
ATOM 1926 O O . ILE A 1 252 ? -1.848 8.117 -0.247 1.00 91.50 252 ILE A O 1
ATOM 1930 N N . ILE A 1 253 ? -1.635 7.376 1.859 1.00 91.81 253 ILE A N 1
ATOM 1931 C CA . ILE A 1 253 ? -2.809 6.483 1.812 1.00 91.81 253 ILE A CA 1
ATOM 1932 C C . ILE A 1 253 ? -4.071 7.185 1.300 1.00 91.81 253 ILE A C 1
ATOM 1934 O O . ILE A 1 253 ? -4.891 6.565 0.637 1.00 91.81 253 ILE A O 1
ATOM 1938 N N . ALA A 1 254 ? -4.237 8.479 1.578 1.00 86.38 254 ALA A N 1
ATOM 1939 C CA . ALA A 1 254 ? -5.383 9.241 1.095 1.00 86.38 254 ALA A CA 1
ATOM 1940 C C . ALA A 1 254 ? -5.313 9.540 -0.415 1.00 86.38 254 ALA A C 1
ATOM 1942 O O . ALA A 1 254 ? -6.351 9.517 -1.069 1.00 86.38 254 ALA A O 1
ATOM 1943 N N . ALA A 1 255 ? -4.117 9.773 -0.969 1.00 86.06 255 ALA A N 1
ATOM 1944 C CA . ALA A 1 255 ? -3.915 9.999 -2.405 1.00 86.06 255 ALA A CA 1
ATOM 1945 C C . ALA A 1 255 ? -3.983 8.678 -3.184 1.00 86.06 255 ALA A C 1
ATOM 1947 O O . ALA A 1 255 ? -4.578 8.590 -4.251 1.00 86.06 255 ALA A O 1
ATOM 1948 N N . GLU A 1 256 ? -3.415 7.616 -2.613 1.00 89.50 256 GLU A N 1
ATOM 1949 C CA . GLU A 1 256 ? -3.294 6.296 -3.230 1.00 89.50 256 GLU A CA 1
ATOM 1950 C C . GLU A 1 256 ? -4.132 5.266 -2.463 1.00 89.50 256 GLU A C 1
ATOM 1952 O O . GLU A 1 256 ? -3.647 4.231 -2.003 1.00 89.50 256 GLU A O 1
ATOM 1957 N N . SER A 1 257 ? -5.427 5.568 -2.330 1.00 91.25 257 SER A N 1
ATOM 1958 C CA . SER A 1 257 ? -6.374 4.796 -1.516 1.00 91.25 257 SER A CA 1
ATOM 1959 C C . SER A 1 257 ? -6.358 3.292 -1.846 1.00 91.25 257 SER A C 1
ATOM 1961 O O . SER A 1 257 ? -6.540 2.924 -3.015 1.00 91.25 257 SER A O 1
ATOM 1963 N N . PRO A 1 258 ? -6.203 2.402 -0.840 1.00 93.44 258 PRO A N 1
ATOM 1964 C CA . PRO A 1 258 ? -6.085 0.968 -1.069 1.00 93.44 258 PRO A CA 1
ATOM 1965 C C . PRO A 1 258 ? -7.292 0.377 -1.784 1.00 93.44 258 PRO A C 1
ATOM 1967 O O . PRO A 1 258 ? -8.421 0.460 -1.303 1.00 93.44 258 PRO A O 1
ATOM 1970 N N . ASN A 1 259 ? -7.068 -0.266 -2.927 1.00 90.94 259 ASN A N 1
ATOM 1971 C CA . ASN A 1 259 ? -8.165 -0.872 -3.668 1.00 90.94 259 ASN A CA 1
ATOM 1972 C C . ASN A 1 259 ? -8.704 -2.148 -2.958 1.00 90.94 259 ASN A C 1
ATOM 1974 O O . ASN A 1 259 ? -7.901 -2.937 -2.456 1.00 90.94 259 ASN A O 1
ATOM 1978 N N . PRO A 1 260 ? -10.024 -2.443 -2.983 1.00 91.38 260 PRO A N 1
ATOM 1979 C CA . PRO A 1 260 ? -10.601 -3.570 -2.232 1.00 91.38 260 PRO A CA 1
ATOM 1980 C C . PRO A 1 260 ? -10.191 -4.983 -2.681 1.00 91.38 260 PRO A C 1
ATOM 1982 O O . PRO A 1 260 ? -10.635 -5.953 -2.071 1.00 91.38 260 PRO A O 1
ATOM 1985 N N . ILE A 1 261 ? -9.401 -5.134 -3.754 1.00 94.69 261 ILE A N 1
ATOM 1986 C CA . ILE A 1 261 ? -8.813 -6.430 -4.131 1.00 94.69 261 ILE A CA 1
ATOM 1987 C C . ILE A 1 261 ? -7.617 -6.792 -3.244 1.00 94.69 261 ILE A C 1
ATOM 1989 O O . ILE A 1 261 ? -7.251 -7.965 -3.171 1.00 94.69 261 ILE A O 1
ATOM 1993 N N . VAL A 1 262 ? -6.995 -5.795 -2.600 1.00 97.44 262 VAL A N 1
ATOM 1994 C CA . VAL A 1 262 ? -5.946 -6.011 -1.604 1.00 97.44 262 VAL A CA 1
ATOM 1995 C C . VAL A 1 262 ? -6.552 -6.834 -0.475 1.00 97.44 262 VAL A C 1
ATOM 1997 O O . VAL A 1 262 ? -7.562 -6.450 0.107 1.00 97.44 262 VAL A O 1
ATOM 2000 N N . ASN A 1 263 ? -5.933 -7.970 -0.169 1.00 96.00 263 ASN A N 1
ATOM 2001 C CA . ASN A 1 263 ? -6.371 -8.862 0.907 1.00 96.00 263 ASN A CA 1
ATOM 2002 C C . ASN A 1 263 ? -5.350 -8.959 2.052 1.00 96.00 263 ASN A C 1
ATOM 2004 O O . ASN A 1 263 ? -5.593 -9.622 3.057 1.00 96.00 263 ASN A O 1
ATOM 2008 N N . HIS A 1 264 ? -4.218 -8.268 1.911 1.00 97.00 264 HIS A N 1
ATOM 2009 C CA . HIS A 1 264 ? -3.207 -8.082 2.941 1.00 97.00 264 HIS A CA 1
ATOM 2010 C C . HIS A 1 264 ? -2.711 -6.632 2.891 1.00 97.00 264 HIS A C 1
ATOM 2012 O O . HIS A 1 264 ? -1.785 -6.324 2.149 1.00 97.00 264 HIS A O 1
ATOM 2018 N N . LEU A 1 265 ? -3.334 -5.735 3.654 1.00 97.75 265 LEU A N 1
ATOM 2019 C CA . LEU A 1 265 ? -2.864 -4.354 3.791 1.00 97.75 265 LEU A CA 1
ATOM 2020 C C . LEU A 1 265 ? -1.859 -4.238 4.936 1.00 97.75 265 LEU A C 1
ATOM 2022 O O . LEU A 1 265 ? -2.044 -4.875 5.977 1.00 97.75 265 LEU A O 1
ATOM 2026 N N . VAL A 1 266 ? -0.831 -3.420 4.731 1.00 98.00 266 VAL A N 1
ATOM 2027 C CA . VAL A 1 266 ? 0.140 -2.992 5.739 1.00 98.00 266 VAL A CA 1
ATOM 2028 C C . VAL A 1 266 ? 0.282 -1.476 5.679 1.00 98.00 266 VAL A C 1
ATOM 2030 O O . VAL A 1 266 ? 0.521 -0.926 4.602 1.00 98.00 266 VAL A O 1
ATOM 2033 N N . ILE A 1 267 ? 0.163 -0.813 6.826 1.00 97.44 267 ILE A N 1
ATOM 2034 C CA . ILE A 1 267 ? 0.481 0.607 6.981 1.00 97.44 267 ILE A CA 1
ATOM 2035 C C . ILE A 1 267 ? 1.847 0.728 7.654 1.00 97.44 267 ILE A C 1
ATOM 2037 O O . ILE A 1 267 ? 1.988 0.462 8.847 1.00 97.44 267 ILE A O 1
ATOM 2041 N N . MET A 1 268 ? 2.851 1.125 6.878 1.00 97.19 268 MET A N 1
ATOM 2042 C CA . MET A 1 268 ? 4.169 1.477 7.396 1.00 97.19 268 MET A CA 1
ATOM 2043 C C . MET A 1 268 ? 4.152 2.879 8.016 1.00 97.19 268 MET A C 1
ATOM 2045 O O . MET A 1 268 ? 3.292 3.680 7.656 1.00 97.19 268 MET A O 1
ATOM 2049 N N . PRO A 1 269 ? 5.069 3.198 8.947 1.00 93.81 269 PRO A N 1
ATOM 2050 C CA . PRO A 1 269 ? 5.062 4.493 9.630 1.00 93.81 269 PRO A CA 1
ATOM 2051 C C . PRO A 1 269 ? 5.387 5.681 8.716 1.00 93.81 269 PRO A C 1
ATOM 2053 O O . PRO A 1 269 ? 4.880 6.775 8.953 1.00 93.81 269 PRO A O 1
ATOM 2056 N N . ASP A 1 270 ? 6.226 5.457 7.704 1.00 94.31 270 ASP A N 1
ATOM 2057 C CA . ASP A 1 270 ? 6.751 6.468 6.784 1.00 94.31 270 ASP A CA 1
ATOM 2058 C C . ASP A 1 270 ? 7.155 5.846 5.432 1.00 94.31 270 ASP A C 1
ATOM 2060 O O . ASP A 1 270 ? 7.087 4.623 5.237 1.00 94.31 270 ASP A O 1
ATOM 2064 N N . ILE A 1 271 ? 7.531 6.711 4.482 1.00 96.38 271 ILE A N 1
ATOM 2065 C CA . ILE A 1 271 ? 7.874 6.346 3.101 1.00 96.38 271 ILE A CA 1
ATOM 2066 C C . ILE A 1 271 ? 9.126 5.470 3.060 1.00 96.38 271 ILE A C 1
ATOM 2068 O O . ILE A 1 271 ? 9.144 4.461 2.357 1.00 96.38 271 ILE A O 1
ATOM 2072 N N . GLU A 1 272 ? 10.143 5.776 3.858 1.00 96.75 272 GLU A N 1
ATOM 2073 C CA . GLU A 1 272 ? 11.404 5.039 3.866 1.00 96.75 272 GLU A CA 1
ATOM 2074 C C . GLU A 1 272 ? 11.203 3.598 4.348 1.00 96.75 272 GLU A C 1
ATOM 2076 O O . GLU A 1 272 ? 11.677 2.655 3.711 1.00 96.75 272 GLU A O 1
ATOM 2081 N N . LYS A 1 273 ? 10.431 3.394 5.424 1.00 97.38 273 LYS A N 1
ATOM 2082 C CA . LYS A 1 273 ? 10.082 2.046 5.907 1.00 97.38 273 LYS A CA 1
ATOM 2083 C C . LYS A 1 273 ? 9.167 1.309 4.934 1.00 97.38 273 LYS A C 1
ATOM 2085 O O . LYS A 1 273 ? 9.256 0.086 4.834 1.00 97.38 273 LYS A O 1
ATOM 2090 N N . ARG A 1 274 ? 8.311 2.020 4.187 1.00 98.25 274 ARG A N 1
ATOM 2091 C CA . ARG A 1 274 ? 7.538 1.448 3.068 1.00 98.25 274 ARG A CA 1
ATOM 2092 C C . ARG A 1 274 ? 8.461 0.944 1.954 1.00 98.25 274 ARG A C 1
ATOM 2094 O O . ARG A 1 274 ? 8.270 -0.183 1.496 1.00 98.25 274 ARG A O 1
ATOM 2101 N N . LEU A 1 275 ? 9.455 1.731 1.546 1.00 98.56 275 LEU A N 1
ATOM 2102 C CA . LEU A 1 275 ? 10.437 1.342 0.530 1.00 98.56 275 LEU A CA 1
ATOM 2103 C C . LEU A 1 275 ? 11.286 0.150 0.991 1.00 98.56 275 LEU A C 1
ATOM 2105 O O . LEU A 1 275 ? 11.414 -0.828 0.249 1.00 98.56 275 LEU A O 1
ATOM 2109 N N . GLU A 1 276 ? 11.771 0.164 2.239 1.00 98.62 276 GLU A N 1
ATOM 2110 C CA . GLU A 1 276 ? 12.494 -0.979 2.804 1.00 98.62 276 GLU A CA 1
ATOM 2111 C C . GLU A 1 276 ? 11.607 -2.234 2.834 1.00 98.62 276 GLU A C 1
ATOM 211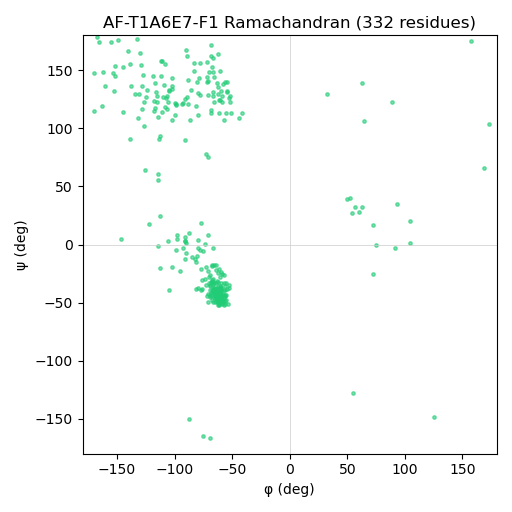3 O O . GLU A 1 276 ? 12.040 -3.324 2.453 1.00 98.62 276 GLU A O 1
ATOM 2118 N N . ALA A 1 277 ? 10.337 -2.100 3.222 1.00 98.69 277 ALA A N 1
ATOM 2119 C CA . ALA A 1 277 ? 9.414 -3.227 3.253 1.00 98.69 277 ALA A CA 1
ATOM 2120 C C . ALA A 1 277 ? 9.260 -3.895 1.880 1.00 98.69 277 ALA A C 1
ATOM 2122 O O . ALA A 1 277 ? 9.285 -5.125 1.812 1.00 98.69 277 ALA A O 1
ATOM 2123 N N . PHE A 1 278 ? 9.146 -3.121 0.792 1.00 98.69 278 PHE A N 1
ATOM 2124 C CA . PHE A 1 278 ? 9.062 -3.674 -0.563 1.00 98.69 278 PHE A CA 1
ATOM 2125 C C . PHE A 1 278 ? 10.286 -4.517 -0.918 1.00 98.69 278 PHE A C 1
ATOM 2127 O O . PHE A 1 278 ? 10.132 -5.665 -1.341 1.00 98.69 278 PHE A O 1
ATOM 2134 N N . VAL A 1 279 ? 11.491 -3.976 -0.723 1.00 98.12 279 VAL A N 1
ATOM 2135 C CA . VAL A 1 279 ? 12.731 -4.664 -1.118 1.00 98.12 279 VAL A CA 1
ATOM 2136 C C . VAL A 1 279 ? 13.030 -5.879 -0.241 1.00 98.12 279 VAL A C 1
ATOM 2138 O O . VAL A 1 279 ? 13.627 -6.839 -0.715 1.00 98.12 279 VAL A O 1
ATOM 2141 N N . ARG A 1 280 ? 12.579 -5.884 1.021 1.00 98.00 280 ARG A N 1
ATOM 2142 C CA . ARG A 1 280 ? 12.775 -7.012 1.947 1.00 98.00 280 ARG A CA 1
ATOM 2143 C C . ARG A 1 280 ? 11.852 -8.198 1.668 1.00 98.00 280 ARG A C 1
ATOM 2145 O O . ARG A 1 280 ? 12.238 -9.326 1.965 1.00 98.00 280 ARG A O 1
ATOM 2152 N N . ILE A 1 281 ? 10.639 -7.971 1.153 1.00 97.94 281 ILE A N 1
ATOM 2153 C CA . ILE A 1 281 ? 9.672 -9.059 0.897 1.00 97.94 281 ILE A CA 1
ATOM 2154 C C . ILE A 1 281 ? 9.585 -9.471 -0.576 1.00 97.94 281 ILE A C 1
ATOM 2156 O O . ILE A 1 281 ? 9.062 -10.546 -0.882 1.00 97.94 281 ILE A O 1
ATOM 2160 N N . GLY A 1 282 ? 10.029 -8.610 -1.491 1.00 97.31 282 GLY A N 1
ATOM 2161 C CA . GLY A 1 282 ? 10.014 -8.871 -2.922 1.00 97.31 282 GLY A CA 1
ATOM 2162 C C . GLY A 1 282 ? 11.048 -9.918 -3.320 1.00 97.31 282 GLY A C 1
ATOM 2163 O O . GLY A 1 282 ? 12.225 -9.786 -3.015 1.00 97.31 282 GLY A O 1
ATOM 2164 N N . HIS A 1 283 ? 10.613 -10.937 -4.060 1.00 98.38 283 HIS A N 1
ATOM 2165 C CA . HIS A 1 283 ? 11.507 -11.926 -4.680 1.00 98.38 283 HIS A CA 1
ATOM 2166 C C . HIS A 1 283 ? 11.774 -11.618 -6.161 1.00 98.38 283 HIS A C 1
ATOM 2168 O O . HIS A 1 283 ? 12.535 -12.310 -6.829 1.00 98.38 283 HIS A O 1
ATOM 2174 N N . GLY A 1 284 ? 11.110 -10.589 -6.680 1.00 98.56 284 GLY A N 1
ATOM 2175 C CA . GLY A 1 284 ? 11.280 -10.019 -8.005 1.00 98.56 284 GLY A CA 1
ATOM 2176 C C . GLY A 1 284 ? 10.498 -8.713 -8.075 1.00 98.56 284 GLY A C 1
ATOM 2177 O O . GLY A 1 284 ? 9.469 -8.568 -7.407 1.00 98.56 284 GLY A O 1
ATOM 2178 N N . ILE A 1 285 ? 10.995 -7.761 -8.854 1.00 98.81 285 ILE A N 1
ATOM 2179 C CA . ILE A 1 285 ? 10.431 -6.420 -8.973 1.00 98.81 285 ILE A CA 1
ATOM 2180 C C . ILE A 1 285 ? 10.135 -6.145 -10.444 1.00 98.81 285 ILE A C 1
ATOM 2182 O O . ILE A 1 285 ? 10.992 -6.305 -11.314 1.00 98.81 285 ILE A O 1
ATOM 2186 N N . ILE A 1 286 ? 8.898 -5.745 -10.717 1.00 98.94 286 ILE A N 1
ATOM 2187 C CA . ILE A 1 286 ? 8.444 -5.294 -12.027 1.00 98.94 286 ILE A CA 1
ATOM 2188 C C . ILE A 1 286 ? 8.069 -3.824 -11.915 1.00 98.94 286 ILE A C 1
ATOM 2190 O O . ILE A 1 286 ? 7.267 -3.449 -11.060 1.00 98.94 286 ILE A O 1
ATOM 2194 N N . VAL A 1 287 ? 8.620 -3.008 -12.804 1.00 98.81 287 VAL A N 1
ATOM 2195 C CA . VAL A 1 287 ? 8.375 -1.569 -12.845 1.00 98.81 287 VAL A CA 1
ATOM 2196 C C . VAL A 1 287 ? 7.692 -1.213 -14.161 1.00 98.81 287 VAL A C 1
ATOM 2198 O O . VAL A 1 287 ? 8.237 -1.429 -15.244 1.00 98.81 287 VAL A O 1
ATOM 2201 N N . PHE A 1 288 ? 6.474 -0.692 -14.054 1.00 98.81 288 PHE A N 1
ATOM 2202 C CA . PHE A 1 288 ? 5.703 -0.128 -15.159 1.00 98.81 288 PHE A CA 1
ATOM 2203 C C . PHE A 1 288 ? 5.985 1.373 -15.312 1.00 98.81 288 PHE A C 1
ATOM 2205 O O . PHE A 1 288 ? 6.537 1.977 -14.390 1.00 98.81 288 PHE A O 1
ATOM 2212 N N . PRO A 1 289 ? 5.567 2.010 -16.424 1.00 98.38 289 PRO A N 1
ATOM 2213 C CA . PRO A 1 289 ? 5.627 3.459 -16.534 1.00 98.38 289 PRO A CA 1
ATOM 2214 C C . PRO A 1 289 ? 4.916 4.162 -15.374 1.00 98.38 289 PRO A C 1
ATOM 2216 O O . PRO A 1 289 ? 3.850 3.741 -14.906 1.00 98.38 289 PRO A O 1
ATOM 2219 N N . GLY A 1 290 ? 5.523 5.244 -14.904 1.00 97.19 290 GLY A N 1
ATOM 2220 C CA . GLY A 1 290 ? 5.013 6.036 -13.798 1.00 97.19 290 GLY A CA 1
ATOM 2221 C C . GLY A 1 290 ? 5.688 7.397 -13.677 1.00 97.19 290 GLY A C 1
ATOM 2222 O O . GLY A 1 290 ? 6.613 7.728 -14.419 1.00 97.19 290 GLY A O 1
ATOM 2223 N N . GLY A 1 291 ? 5.173 8.204 -12.752 1.00 95.69 291 GLY A N 1
ATOM 2224 C CA . GLY A 1 291 ? 5.680 9.545 -12.473 1.00 95.69 291 GLY A CA 1
ATOM 2225 C C . GLY A 1 291 ? 6.819 9.552 -11.453 1.00 95.69 291 GLY A C 1
ATOM 2226 O O . GLY A 1 291 ? 7.562 8.584 -11.305 1.00 95.69 291 GLY A O 1
ATOM 2227 N N . VAL A 1 292 ? 6.915 10.652 -10.705 1.00 95.19 292 VAL A N 1
ATOM 2228 C CA . VAL A 1 292 ? 8.007 10.898 -9.747 1.00 95.19 292 VAL A CA 1
ATOM 2229 C C . VAL A 1 292 ? 8.098 9.862 -8.624 1.00 95.19 292 VAL A C 1
ATOM 2231 O O . VAL A 1 292 ? 9.206 9.486 -8.267 1.00 95.19 292 VAL A O 1
ATOM 2234 N N . GLY A 1 293 ? 6.972 9.340 -8.125 1.00 95.88 293 GLY A N 1
ATOM 2235 C CA . GLY A 1 293 ? 6.989 8.288 -7.098 1.00 95.88 293 GLY A CA 1
ATOM 2236 C C . GLY A 1 293 ? 7.581 6.973 -7.613 1.00 95.88 293 GLY A C 1
ATOM 2237 O O . GLY A 1 293 ? 8.365 6.328 -6.932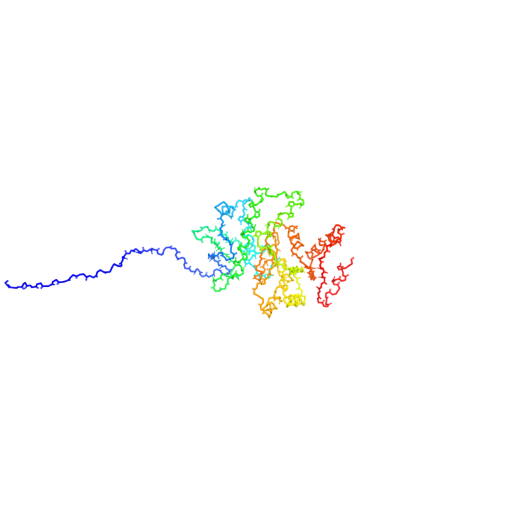 1.00 95.88 293 GLY A O 1
ATOM 2238 N N . THR A 1 294 ? 7.299 6.611 -8.868 1.00 97.69 294 THR A N 1
ATOM 2239 C CA . THR A 1 294 ? 7.918 5.433 -9.495 1.00 97.69 294 THR A CA 1
ATOM 2240 C C . THR A 1 294 ? 9.409 5.655 -9.750 1.00 97.69 294 THR A C 1
ATOM 2242 O O . THR A 1 294 ? 10.200 4.732 -9.590 1.00 97.69 294 THR A O 1
ATOM 2245 N N . ALA A 1 295 ? 9.817 6.875 -10.109 1.00 97.25 295 ALA A N 1
ATOM 2246 C CA . ALA A 1 295 ? 11.233 7.213 -10.234 1.00 97.25 295 ALA A CA 1
ATOM 2247 C C . ALA A 1 295 ? 11.969 7.120 -8.883 1.00 97.25 295 ALA A C 1
ATOM 2249 O O . ALA A 1 295 ? 13.064 6.568 -8.832 1.00 97.25 295 ALA A O 1
ATOM 2250 N N . GLU A 1 296 ? 11.362 7.596 -7.792 1.00 97.88 296 GLU A N 1
ATOM 2251 C CA . GLU A 1 296 ? 11.884 7.440 -6.427 1.00 97.88 296 GLU A CA 1
ATOM 2252 C C . GLU A 1 296 ? 12.102 5.962 -6.072 1.00 97.88 296 GLU A C 1
ATOM 2254 O O . GLU A 1 296 ? 13.192 5.588 -5.642 1.00 97.88 296 GLU A O 1
ATOM 2259 N N . GLU A 1 297 ? 11.107 5.110 -6.332 1.00 98.31 297 GLU A N 1
ATOM 2260 C CA . GLU A 1 297 ? 11.196 3.661 -6.117 1.00 98.31 297 GLU A CA 1
ATOM 2261 C C . GLU A 1 297 ? 12.347 3.024 -6.930 1.00 98.31 297 GLU A C 1
ATOM 2263 O O . GLU A 1 297 ? 13.117 2.217 -6.395 1.00 98.31 297 GLU A O 1
ATOM 2268 N N . ILE A 1 298 ? 12.523 3.420 -8.201 1.00 97.38 298 ILE A N 1
ATOM 2269 C CA . ILE A 1 298 ? 13.640 2.970 -9.053 1.00 97.38 298 ILE A CA 1
ATOM 2270 C C . ILE A 1 298 ? 14.985 3.397 -8.455 1.00 97.38 298 ILE A C 1
ATOM 2272 O O . ILE A 1 298 ? 15.868 2.555 -8.283 1.00 97.38 298 ILE A O 1
ATOM 2276 N N . PHE A 1 299 ? 15.159 4.682 -8.129 1.00 97.44 299 PHE A N 1
ATOM 2277 C CA . PHE A 1 299 ? 16.429 5.195 -7.609 1.00 97.44 299 PHE A CA 1
ATOM 2278 C C . PHE A 1 299 ? 16.786 4.591 -6.251 1.00 97.44 299 PHE A C 1
ATOM 2280 O O . PHE A 1 299 ? 17.949 4.252 -6.028 1.00 97.44 299 PHE A O 1
ATOM 2287 N N . TYR A 1 300 ? 15.797 4.390 -5.378 1.00 98.31 300 TYR A N 1
ATOM 2288 C CA . TYR A 1 300 ? 15.983 3.701 -4.105 1.00 98.31 300 TYR A CA 1
ATOM 2289 C C . TYR A 1 300 ? 16.536 2.286 -4.316 1.00 98.31 300 TYR A C 1
ATOM 2291 O O . TYR A 1 300 ? 17.550 1.910 -3.724 1.00 98.31 300 TYR A O 1
ATOM 2299 N N . LEU A 1 301 ? 15.916 1.511 -5.212 1.00 97.69 301 LEU A N 1
ATOM 2300 C CA . LEU A 1 301 ? 16.348 0.147 -5.499 1.00 97.69 301 LEU A CA 1
ATOM 2301 C C . LEU A 1 301 ? 17.734 0.098 -6.152 1.00 97.69 301 LEU A C 1
ATOM 2303 O O . LEU A 1 301 ? 18.565 -0.715 -5.750 1.00 97.69 301 LEU A O 1
ATOM 2307 N N . LEU A 1 302 ? 18.002 0.957 -7.139 1.00 96.38 302 LEU A N 1
ATOM 2308 C CA . LEU A 1 302 ? 19.309 1.007 -7.798 1.00 96.38 302 LEU A CA 1
ATOM 2309 C C . LEU A 1 302 ? 20.421 1.372 -6.811 1.00 96.38 302 LEU A C 1
ATOM 2311 O O . LEU A 1 302 ? 21.477 0.744 -6.842 1.00 96.38 302 LEU A O 1
ATOM 2315 N N . GLY A 1 303 ? 20.176 2.311 -5.892 1.00 96.81 303 GLY A N 1
ATOM 2316 C CA . GLY A 1 303 ? 21.126 2.651 -4.831 1.00 96.81 303 GLY A CA 1
ATOM 2317 C C . GLY A 1 303 ? 21.509 1.446 -3.965 1.00 96.81 303 GLY A C 1
ATOM 2318 O O . GLY A 1 303 ? 22.682 1.269 -3.639 1.00 96.81 303 GLY A O 1
ATOM 2319 N N . LEU A 1 304 ? 20.546 0.571 -3.654 1.00 97.06 304 LEU A N 1
ATOM 2320 C CA . LEU A 1 304 ? 20.806 -0.675 -2.930 1.00 97.06 304 LEU A CA 1
ATOM 2321 C C . LEU A 1 304 ? 21.562 -1.693 -3.790 1.00 97.06 304 LEU A C 1
ATOM 2323 O O . LEU A 1 304 ? 22.565 -2.244 -3.341 1.00 97.06 304 LEU A O 1
ATOM 2327 N N . LEU A 1 305 ? 21.103 -1.952 -5.017 1.00 96.06 305 LEU A N 1
ATOM 2328 C CA . LEU A 1 305 ? 21.681 -2.984 -5.887 1.00 96.06 305 LEU A CA 1
ATOM 2329 C C . LEU A 1 305 ? 23.111 -2.660 -6.341 1.00 96.06 305 LEU A C 1
ATOM 2331 O O . LEU A 1 305 ? 23.899 -3.575 -6.561 1.00 96.06 305 LEU A O 1
ATOM 2335 N N . LEU A 1 306 ? 23.455 -1.376 -6.461 1.00 96.94 306 LEU A N 1
ATOM 2336 C CA . LEU A 1 306 ? 24.797 -0.924 -6.836 1.00 96.94 306 LEU A CA 1
ATOM 2337 C C . LEU A 1 306 ? 25.789 -0.922 -5.662 1.00 96.94 306 LEU A C 1
ATOM 2339 O O . LEU A 1 306 ? 26.988 -0.742 -5.881 1.00 96.94 306 LEU A O 1
ATOM 2343 N N . HIS A 1 307 ? 25.325 -1.123 -4.425 1.00 97.94 307 HIS A N 1
ATOM 2344 C CA . HIS A 1 307 ? 26.217 -1.209 -3.276 1.00 97.94 307 HIS A CA 1
ATOM 2345 C C . HIS A 1 307 ? 27.095 -2.477 -3.369 1.00 97.94 307 HIS A C 1
ATOM 2347 O O . HIS A 1 307 ? 26.547 -3.565 -3.562 1.00 97.94 307 HIS A O 1
ATOM 2353 N N . PRO A 1 308 ? 28.430 -2.398 -3.181 1.00 97.94 308 PRO A N 1
ATOM 2354 C CA . PRO A 1 308 ? 29.327 -3.551 -3.329 1.00 97.94 308 PRO A CA 1
ATOM 2355 C C . PRO A 1 308 ? 28.935 -4.769 -2.482 1.00 97.94 308 PRO A C 1
ATOM 2357 O O . PRO A 1 308 ? 28.988 -5.899 -2.963 1.00 97.94 308 PRO A O 1
ATOM 2360 N N . ASP A 1 309 ? 28.464 -4.542 -1.253 1.00 98.00 309 ASP A N 1
ATOM 2361 C CA . ASP A 1 309 ? 28.017 -5.615 -0.349 1.00 98.00 309 ASP A CA 1
ATOM 2362 C C . ASP A 1 309 ? 26.796 -6.392 -0.877 1.00 98.00 309 ASP A C 1
ATOM 2364 O O . ASP A 1 309 ? 26.530 -7.512 -0.439 1.00 98.00 309 ASP A O 1
ATOM 2368 N N . ASN A 1 310 ? 26.071 -5.833 -1.851 1.00 97.56 310 ASN A N 1
ATOM 2369 C CA . ASN A 1 310 ? 24.915 -6.459 -2.484 1.00 97.56 310 ASN A CA 1
ATOM 2370 C C . ASN A 1 310 ? 25.246 -7.139 -3.820 1.00 97.56 310 ASN A C 1
ATOM 2372 O O . ASN A 1 310 ? 24.346 -7.693 -4.445 1.00 97.56 310 ASN A O 1
ATOM 2376 N N . ALA A 1 311 ? 26.517 -7.189 -4.238 1.00 96.38 311 ALA A N 1
ATOM 2377 C CA . ALA A 1 311 ? 26.919 -7.777 -5.522 1.00 96.38 311 ALA A CA 1
ATOM 2378 C C . ALA A 1 311 ? 26.520 -9.258 -5.690 1.00 96.38 311 ALA A C 1
ATOM 2380 O O . ALA A 1 311 ? 26.365 -9.736 -6.812 1.00 96.38 311 ALA A O 1
ATOM 2381 N N . MET A 1 312 ? 26.349 -9.988 -4.581 1.00 96.62 312 MET A N 1
ATOM 2382 C CA . MET A 1 312 ? 25.929 -11.396 -4.577 1.00 96.62 312 MET A CA 1
ATOM 2383 C C . MET A 1 312 ? 24.410 -11.588 -4.443 1.00 96.62 312 MET A C 1
ATOM 2385 O O . MET A 1 312 ? 23.938 -12.727 -4.460 1.00 96.62 312 MET A O 1
ATOM 2389 N N . GLN A 1 313 ? 23.635 -10.511 -4.277 1.00 95.44 313 GLN A N 1
ATOM 2390 C CA . GLN A 1 313 ? 22.181 -10.595 -4.158 1.00 95.44 313 GLN A CA 1
ATOM 2391 C C . GLN A 1 313 ? 21.551 -10.970 -5.500 1.00 95.44 313 GLN A C 1
ATOM 2393 O O . GLN A 1 313 ? 21.951 -10.494 -6.560 1.00 95.44 313 GLN A O 1
ATOM 2398 N N . THR A 1 314 ? 20.521 -11.812 -5.452 1.00 94.50 314 THR A N 1
ATOM 2399 C CA . THR A 1 314 ? 19.764 -12.225 -6.640 1.00 94.50 314 THR A CA 1
ATOM 2400 C C . THR A 1 314 ? 18.344 -11.691 -6.548 1.00 94.50 314 THR A C 1
ATOM 2402 O O . THR A 1 314 ? 17.451 -12.330 -6.000 1.00 94.50 314 THR A O 1
ATOM 2405 N N . LEU A 1 315 ? 18.135 -10.489 -7.087 1.00 96.94 315 LEU A N 1
ATOM 2406 C CA . LEU A 1 315 ? 16.827 -9.841 -7.128 1.00 96.94 315 LEU A CA 1
ATOM 2407 C C . LEU A 1 315 ? 16.496 -9.435 -8.572 1.00 96.94 315 LEU A C 1
ATOM 2409 O O . LEU A 1 315 ? 17.028 -8.439 -9.061 1.00 96.94 315 LEU A O 1
ATOM 2413 N N . PRO A 1 316 ? 15.644 -10.198 -9.284 1.00 97.88 316 PRO A N 1
ATOM 2414 C CA . PRO A 1 316 ? 15.240 -9.855 -10.641 1.00 97.88 316 PRO A CA 1
ATOM 2415 C C . PRO A 1 316 ? 14.517 -8.505 -10.679 1.00 97.88 316 PRO A C 1
ATOM 2417 O O . PRO A 1 316 ? 13.501 -8.333 -10.005 1.00 97.88 316 PRO A O 1
ATOM 2420 N N . LEU A 1 317 ? 15.011 -7.583 -11.504 1.00 98.06 317 LEU A N 1
ATOM 2421 C CA . LEU A 1 317 ? 14.395 -6.288 -11.786 1.00 98.06 317 LEU A CA 1
ATOM 2422 C C . LEU A 1 317 ? 14.038 -6.214 -13.273 1.00 98.06 317 LEU A C 1
ATOM 2424 O O . LEU A 1 317 ? 14.901 -6.395 -14.130 1.00 98.06 317 LEU A O 1
ATOM 2428 N N . ILE A 1 318 ? 12.765 -5.964 -13.581 1.00 98.69 318 ILE A N 1
ATOM 2429 C CA . ILE A 1 318 ? 12.260 -5.878 -14.954 1.00 98.69 318 ILE A CA 1
ATOM 2430 C C . ILE A 1 318 ? 11.486 -4.574 -15.125 1.00 98.69 318 ILE A C 1
ATOM 2432 O O . ILE A 1 318 ? 10.427 -4.392 -14.527 1.00 98.69 318 ILE A O 1
ATOM 2436 N N . LEU A 1 319 ? 11.978 -3.695 -15.994 1.00 98.56 319 LEU A N 1
ATOM 2437 C CA . LEU A 1 319 ? 11.241 -2.523 -16.464 1.00 98.56 319 LEU A CA 1
ATOM 2438 C C . LEU A 1 319 ? 10.448 -2.926 -17.712 1.00 98.56 319 LEU A C 1
ATOM 2440 O O . LEU A 1 319 ? 10.996 -3.532 -18.634 1.00 98.56 319 LEU A O 1
ATOM 2444 N N . THR A 1 320 ? 9.139 -2.675 -17.727 1.00 98.75 320 THR A N 1
ATOM 2445 C CA . THR A 1 320 ? 8.266 -3.190 -18.788 1.00 98.75 320 THR A CA 1
ATOM 2446 C C . THR A 1 320 ? 7.029 -2.333 -19.022 1.00 98.75 320 THR A C 1
ATOM 2448 O O . THR A 1 320 ? 6.459 -1.762 -18.097 1.00 98.75 320 THR A O 1
ATOM 2451 N N . GLY A 1 321 ? 6.563 -2.273 -20.266 1.00 98.31 321 GLY A N 1
ATOM 2452 C CA . GLY A 1 321 ? 5.360 -1.544 -20.647 1.00 98.31 321 GLY A CA 1
ATOM 2453 C C . GLY A 1 321 ? 4.905 -1.896 -22.063 1.00 98.31 321 GLY A C 1
ATOM 2454 O O . GLY A 1 321 ? 5.522 -2.739 -22.727 1.00 98.31 321 GLY A O 1
ATOM 2455 N N . PRO A 1 322 ? 3.791 -1.306 -22.521 1.00 98.19 322 PRO A N 1
ATOM 2456 C CA . PRO A 1 322 ? 3.306 -1.517 -23.876 1.00 98.19 322 PRO A CA 1
ATOM 2457 C C . PRO A 1 322 ? 4.254 -0.872 -24.904 1.00 98.19 322 PRO A C 1
ATOM 2459 O O . PRO A 1 322 ? 5.179 -0.143 -24.557 1.00 98.19 322 PRO A O 1
ATOM 2462 N N . ARG A 1 323 ? 4.042 -1.129 -26.200 1.00 97.38 323 ARG A N 1
ATOM 2463 C CA . ARG A 1 323 ? 4.943 -0.631 -27.259 1.00 97.38 323 ARG A CA 1
ATOM 2464 C C . ARG A 1 323 ? 5.096 0.893 -27.219 1.00 97.38 323 ARG A C 1
ATOM 2466 O O . ARG A 1 323 ? 6.170 1.413 -27.498 1.00 97.38 323 ARG A O 1
ATOM 2473 N N . GLU A 1 324 ? 4.023 1.591 -26.881 1.00 96.06 324 GLU A N 1
ATOM 2474 C CA . GLU A 1 324 ? 3.947 3.046 -26.834 1.00 96.06 324 GLU A CA 1
ATOM 2475 C C . GLU A 1 324 ? 4.810 3.649 -25.713 1.00 96.06 324 GLU A C 1
ATOM 2477 O O . GLU A 1 324 ? 5.167 4.820 -25.799 1.00 96.06 324 GLU A O 1
ATOM 2482 N N . SER A 1 325 ? 5.206 2.866 -24.699 1.00 96.94 325 SER A N 1
ATOM 2483 C CA . SER A 1 325 ? 6.077 3.334 -23.613 1.00 96.94 325 SER A CA 1
ATOM 2484 C C . SER A 1 325 ? 7.573 3.201 -23.926 1.00 96.94 325 SER A C 1
ATOM 2486 O O . SER A 1 325 ? 8.395 3.378 -23.029 1.00 96.94 325 SER A O 1
ATOM 2488 N N . ALA A 1 326 ? 7.954 2.879 -25.169 1.00 97.19 326 ALA A N 1
ATOM 2489 C CA . ALA A 1 326 ? 9.359 2.735 -25.562 1.00 97.19 326 ALA A CA 1
ATOM 2490 C C . ALA A 1 326 ? 10.169 4.008 -25.264 1.00 97.19 326 ALA A C 1
ATOM 2492 O O . ALA A 1 326 ? 11.163 3.948 -24.548 1.00 97.19 326 ALA A O 1
ATOM 2493 N N . THR A 1 327 ? 9.685 5.172 -25.710 1.00 97.06 327 THR A N 1
ATOM 2494 C CA . THR A 1 327 ? 10.359 6.460 -25.479 1.00 97.06 327 THR A CA 1
ATOM 2495 C C . THR A 1 327 ? 10.466 6.817 -23.995 1.00 97.06 327 THR A C 1
ATOM 2497 O O . THR A 1 327 ? 11.451 7.424 -23.591 1.00 97.06 327 THR A O 1
ATOM 2500 N N . TYR A 1 328 ? 9.491 6.422 -23.166 1.00 96.56 328 TYR A N 1
ATOM 2501 C CA . TYR A 1 328 ? 9.571 6.608 -21.713 1.00 96.56 328 TYR A CA 1
ATOM 2502 C C . TYR A 1 328 ? 10.753 5.826 -21.125 1.00 96.56 328 TYR A C 1
ATOM 2504 O O . TYR A 1 328 ? 11.572 6.392 -20.408 1.00 96.56 328 TYR A O 1
ATOM 2512 N N . PHE A 1 329 ? 10.892 4.542 -21.467 1.00 97.25 329 PHE A N 1
ATOM 2513 C CA . PHE A 1 329 ? 11.992 3.728 -20.944 1.00 97.25 329 PHE A CA 1
ATOM 2514 C C . PHE A 1 329 ? 13.355 4.124 -21.518 1.00 97.25 329 PHE A C 1
ATOM 2516 O O . PHE A 1 329 ? 14.332 4.106 -20.781 1.00 97.25 329 PHE A O 1
ATOM 2523 N N . GLU A 1 330 ? 13.422 4.568 -22.777 1.00 97.06 330 GLU A N 1
ATOM 2524 C CA . GLU A 1 330 ? 14.642 5.157 -23.352 1.00 97.06 330 GLU A CA 1
ATOM 2525 C C . GLU A 1 330 ? 15.106 6.416 -22.603 1.00 97.06 330 GLU A C 1
ATOM 2527 O O . GLU A 1 330 ? 16.292 6.734 -22.624 1.00 97.06 330 GLU A O 1
ATOM 2532 N N . GLN A 1 331 ? 14.189 7.159 -21.974 1.00 94.62 331 GLN A N 1
ATOM 2533 C CA . GLN A 1 331 ? 14.529 8.312 -21.138 1.00 94.62 331 GLN A CA 1
ATOM 2534 C C . GLN A 1 331 ? 14.953 7.902 -19.729 1.00 94.62 331 GLN A C 1
ATOM 2536 O O . GLN A 1 331 ? 15.864 8.516 -19.195 1.00 94.62 331 GLN A O 1
ATOM 2541 N N . ILE A 1 332 ? 14.315 6.885 -19.142 1.00 92.81 332 ILE A N 1
ATOM 2542 C CA . ILE A 1 332 ? 14.687 6.349 -17.822 1.00 92.81 332 ILE A CA 1
ATOM 2543 C C . ILE A 1 332 ? 16.075 5.690 -17.840 1.00 92.81 332 ILE A C 1
ATOM 2545 O O . ILE A 1 332 ? 16.777 5.736 -16.837 1.00 92.81 332 ILE A O 1
ATOM 2549 N N . ASP A 1 333 ? 16.463 5.071 -18.958 1.00 93.31 333 ASP A N 1
ATOM 2550 C CA . ASP A 1 333 ? 17.760 4.395 -19.122 1.00 93.31 333 ASP A CA 1
ATOM 2551 C C . ASP A 1 333 ? 18.955 5.362 -19.257 1.00 93.31 3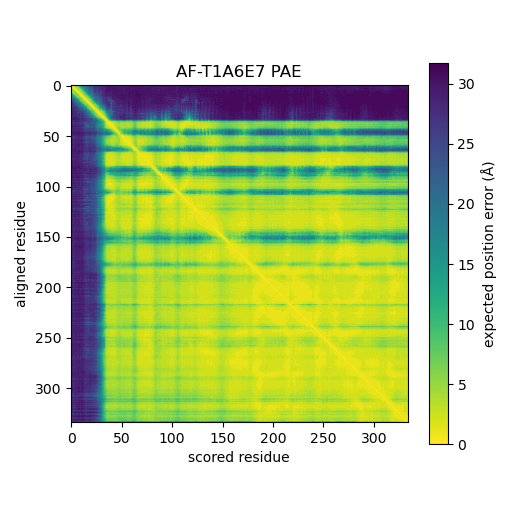33 ASP A C 1
ATOM 2553 O O . ASP A 1 333 ? 20.100 4.962 -19.053 1.00 93.31 333 ASP A O 1
ATOM 2557 N N . ARG A 1 334 ? 18.703 6.627 -19.615 1.00 87.31 334 ARG A N 1
ATOM 2558 C CA . ARG A 1 334 ? 19.734 7.661 -19.809 1.00 87.31 334 ARG A CA 1
ATOM 2559 C C . ARG A 1 334 ? 20.082 8.387 -18.518 1.00 87.31 334 ARG A C 1
ATOM 2561 O O . ARG A 1 334 ? 21.287 8.687 -18.363 1.00 87.31 334 ARG A O 1
#

pLDDT: mean 85.76, std 19.87, range [25.8, 98.94]

Sequence (334 aa):
MMLIGLNQHVRGERIMNVNREVRDEDYLPPQPPVKGVVSARISPSGGLDVLSRNEVAMLRDVSASGLHGLLRRCALAVLTSGSESDDPRSTLERYPDFDIQVLQQDRGMKLELRHAPAQAFVDGQIIRGINELLVAVVRDIVYASSSLAAGAFDLADSVGITHAVFEILRNARILRPHADPNLVVCWGGHSIARAEYDYTKQVGYQLGLRGLDICTGCGPGAMKGPMKGATIAHAKQRRRHNRYIGITEPGIIAAESPNPIVNHLVIMPDIEKRLEAFVRIGHGIIVFPGGVGTAEEIFYLLGLLLHPDNAMQTLPLILTGPRESATYFEQIDR

Secondary structure (DSSP, 8-state):
-------------------------S--------TTEEEEEEPPPS------HHHHHHHH--STTSSHHHHHHHHHHHHTTT-S---HHHHHHH-TT-EEEEEEETTEEEEEEEEEEGGGEETTEEPHHHHHHHHHHHHHHHHHHHHHHTT-S-TTSHHHHHHHHHHHHHHTT---TT--S-EEEEE--SS--HHHHHHHHHHHHHHHHTT-EEEE-SSSGGGTHHHHHHHHHHHHTT-----EEEEE-TTTTTTSPPPTT-SEEEE-SSHHHHHHHHHHH-SEEEE-S--HHHHHHHHHHHHHHTSGGGTT----EEE---GGGHHHHHHHT-